Protein AF-A0A6S6U9V7-F1 (afdb_monomer_lite)

Organism: NCBI:txid269237

pLDDT: mean 78.54, std 16.3, range [33.5, 96.56]

Foldseek 3Di:
DPPPPAPPVVVVVQPVCLVVQCVCCLQVVPLVSVLVSLVVLLVSLVVLCPDPVNPVCNVVSVVVVVLSVVSVCVVVDDPLVSLLSSLVSCLVVVVLLSSLVSLLVSLLSLQLVLVCVVPVVDDDPDPVSSSCVSVCVLADPPDPPDDVPVVVVCVVLCVQLVVLSVLSSVLNVVSVVLSVCVVVCPVPDDSVNSSVVSVVSSVSSVVCVVVVSRNPRDD

Sequence (219 aa):
RTLNFIPVSNMKLLNNEVFESFSKSLLSNDLRGVERNHKLLKQELAILQKNKELKHISSLIEKVDSELRPLEMLPFFEPYQKYILLAKMTMEKNYLIVSLAYIFESLREYCAYRFLDLCTDIDFKDDYAKNTAVMNTINNFRQAKFGIEILKKHKGIYQKNKTEFKRVRKLYEKIRKRRNALAHINTSSNFEDIKKDLREIIEKVEGLFDDEVLAKIIV

Structure (mmCIF, N/CA/C/O backbone):
data_AF-A0A6S6U9V7-F1
#
_entry.id   AF-A0A6S6U9V7-F1
#
loop_
_atom_site.group_PDB
_atom_site.id
_atom_site.type_symbol
_atom_site.label_atom_id
_atom_site.label_alt_id
_atom_site.label_comp_id
_atom_site.label_asym_id
_atom_site.label_entity_id
_atom_site.label_seq_id
_atom_site.pdbx_PDB_ins_code
_atom_site.Cartn_x
_atom_site.Cartn_y
_atom_site.Cartn_z
_atom_site.occupancy
_atom_site.B_iso_or_equiv
_atom_site.auth_seq_id
_atom_site.auth_comp_id
_atom_site.auth_asym_id
_atom_site.auth_atom_id
_atom_site.pdbx_PDB_model_num
ATOM 1 N N . ARG A 1 1 ? -13.359 13.903 15.205 1.00 34.69 1 ARG A N 1
ATOM 2 C CA . ARG A 1 1 ? -14.486 14.585 15.900 1.00 34.69 1 ARG A CA 1
ATOM 3 C C . ARG A 1 1 ? -15.455 13.613 16.605 1.00 34.69 1 ARG A C 1
ATOM 5 O O . ARG A 1 1 ? -16.365 14.086 17.263 1.00 34.69 1 ARG A O 1
ATOM 12 N N . THR A 1 2 ? -15.257 12.291 16.544 1.00 39.31 2 THR A N 1
ATOM 13 C CA . THR A 1 2 ? -16.225 11.276 17.024 1.00 39.31 2 THR A CA 1
ATOM 14 C C . THR A 1 2 ? -16.042 10.794 18.471 1.00 39.31 2 THR A C 1
ATOM 16 O O . THR A 1 2 ? -16.854 10.009 18.937 1.00 39.31 2 THR A O 1
ATOM 19 N N . LEU A 1 3 ? -15.014 11.249 19.198 1.00 37.91 3 LEU A N 1
ATOM 20 C CA . LEU A 1 3 ? -14.706 10.757 20.555 1.00 37.91 3 LEU A CA 1
ATOM 21 C C . LEU A 1 3 ? -15.362 11.559 21.696 1.00 37.91 3 LEU A C 1
ATOM 23 O O . LEU A 1 3 ? -15.259 11.157 22.849 1.00 37.91 3 LEU A O 1
ATOM 27 N N . ASN A 1 4 ? -16.083 12.647 21.400 1.00 43.38 4 ASN A N 1
ATOM 28 C CA . ASN A 1 4 ? -16.678 13.519 22.428 1.00 43.38 4 ASN A CA 1
ATOM 29 C C . ASN A 1 4 ? -17.946 12.949 23.100 1.00 43.38 4 ASN A C 1
ATOM 31 O O . ASN A 1 4 ? -18.549 13.633 23.919 1.00 43.38 4 ASN A O 1
ATOM 35 N N . PHE A 1 5 ? -18.362 11.724 22.763 1.00 53.69 5 PHE A N 1
ATOM 36 C CA . PHE A 1 5 ? -19.602 11.113 23.264 1.00 53.69 5 PHE A CA 1
ATOM 37 C C . PHE A 1 5 ? -19.385 9.840 24.093 1.00 53.69 5 PHE A C 1
ATOM 39 O O . PHE A 1 5 ? -20.358 9.200 24.482 1.00 53.69 5 PHE A O 1
ATOM 46 N N . ILE A 1 6 ? -18.134 9.455 24.369 1.00 57.25 6 ILE A N 1
ATOM 47 C CA . ILE A 1 6 ? -17.834 8.263 25.172 1.00 57.25 6 ILE A CA 1
ATOM 48 C C . ILE A 1 6 ? -17.540 8.712 26.610 1.00 57.25 6 ILE A C 1
ATOM 50 O O . ILE A 1 6 ? -16.582 9.460 26.813 1.00 57.25 6 ILE A O 1
ATOM 54 N N . PRO A 1 7 ? -18.327 8.276 27.614 1.00 65.81 7 PRO A N 1
ATOM 55 C CA . PRO A 1 7 ? -18.019 8.537 29.016 1.00 65.81 7 PRO A CA 1
ATOM 56 C C . PRO A 1 7 ? -16.587 8.107 29.357 1.00 65.81 7 PRO A C 1
ATOM 58 O O . PRO A 1 7 ? -16.133 7.050 28.921 1.00 65.81 7 PRO A O 1
ATOM 61 N N . VAL A 1 8 ? -15.873 8.893 30.167 1.00 66.62 8 VAL A N 1
ATOM 62 C CA . VAL A 1 8 ? -14.466 8.622 30.535 1.00 66.62 8 VAL A CA 1
ATOM 63 C C . VAL A 1 8 ? -14.292 7.242 31.188 1.00 66.62 8 VAL A C 1
ATOM 65 O O . VAL A 1 8 ? -13.275 6.583 30.981 1.00 66.62 8 VAL A O 1
ATOM 68 N N . SER A 1 9 ? -15.298 6.763 31.927 1.00 67.69 9 SER A N 1
ATOM 69 C CA . SER A 1 9 ? -15.344 5.396 32.470 1.00 67.69 9 SER A CA 1
ATOM 70 C C . SER A 1 9 ? -15.251 4.328 31.378 1.00 67.69 9 SER A C 1
ATOM 72 O O . SER A 1 9 ? -14.546 3.339 31.540 1.00 67.69 9 SER A O 1
ATOM 74 N N . ASN A 1 10 ? -15.894 4.567 30.238 1.00 70.31 10 ASN A N 1
ATOM 75 C CA . ASN A 1 10 ? -15.979 3.627 29.127 1.00 70.31 10 ASN A CA 1
ATOM 76 C C . ASN A 1 10 ? -14.715 3.672 28.261 1.00 70.31 10 ASN A C 1
ATOM 78 O O . ASN A 1 10 ? -14.349 2.664 27.668 1.00 70.31 10 ASN A O 1
ATOM 82 N N . MET A 1 11 ? -13.987 4.797 28.248 1.00 68.94 11 MET A N 1
ATOM 83 C CA . MET A 1 11 ? -12.661 4.874 27.618 1.00 68.94 11 MET A CA 1
ATOM 84 C C . MET A 1 11 ? -11.626 3.962 28.289 1.00 68.94 11 MET A C 1
ATOM 86 O O . MET A 1 11 ? -10.679 3.550 27.627 1.00 68.94 11 MET A O 1
ATOM 90 N N . LYS A 1 12 ? -11.797 3.629 29.578 1.00 72.50 12 LYS A N 1
ATOM 91 C CA . LYS A 1 12 ? -10.938 2.658 30.281 1.00 72.50 12 LYS A CA 1
ATOM 92 C C . LYS A 1 12 ? -11.237 1.208 29.897 1.00 72.50 12 LYS A C 1
ATOM 94 O O . LYS A 1 12 ? -10.386 0.351 30.094 1.00 72.50 12 LYS A O 1
ATOM 99 N N . LEU A 1 13 ? -12.439 0.943 29.377 1.00 75.38 13 LEU A N 1
ATOM 100 C CA . LEU A 1 13 ? -12.853 -0.375 28.887 1.00 75.38 13 LEU A CA 1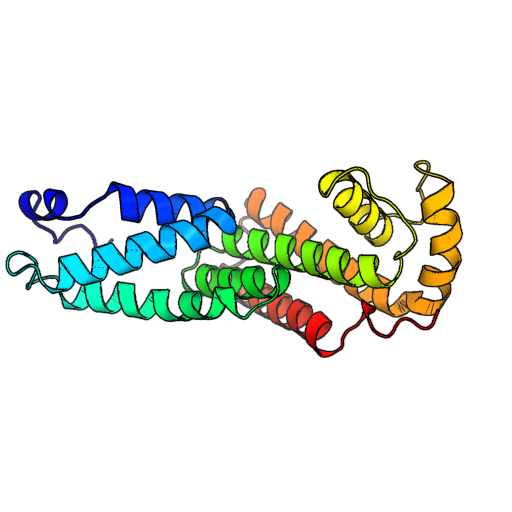
ATOM 101 C C . LEU A 1 13 ? -12.361 -0.640 27.461 1.00 75.38 13 LEU A C 1
ATOM 103 O O . LEU A 1 13 ? -12.364 -1.785 27.024 1.00 75.38 13 LEU A O 1
ATOM 107 N N . LEU A 1 14 ? -11.963 0.408 26.737 1.00 77.88 14 LEU A N 1
ATOM 108 C CA . LEU A 1 14 ? -11.282 0.278 25.457 1.00 77.88 14 LEU A CA 1
ATOM 109 C C . LEU A 1 14 ? -9.810 -0.029 25.732 1.00 77.88 14 LEU A C 1
ATOM 111 O O . LEU A 1 14 ? -9.123 0.763 26.382 1.00 77.88 14 LEU A O 1
ATOM 115 N N . ASN A 1 15 ? -9.304 -1.149 25.215 1.00 77.00 15 ASN A N 1
ATOM 116 C CA . ASN A 1 15 ? -7.872 -1.416 25.223 1.00 77.00 15 ASN A CA 1
ATOM 117 C C . ASN A 1 15 ? -7.150 -0.463 24.254 1.00 77.00 15 ASN A C 1
ATOM 119 O O . ASN A 1 15 ? -6.876 -0.801 23.099 1.00 77.00 15 ASN A O 1
ATOM 123 N N . ASN A 1 16 ? -6.870 0.756 24.719 1.00 78.75 16 ASN A N 1
ATOM 124 C CA . ASN A 1 16 ? -6.303 1.825 23.896 1.00 78.75 16 ASN A CA 1
ATOM 125 C C . ASN A 1 16 ? -4.971 1.419 23.244 1.00 78.75 16 ASN A C 1
ATOM 127 O O . ASN A 1 16 ? -4.692 1.858 22.130 1.00 78.75 16 ASN A O 1
ATOM 131 N N . GLU A 1 17 ? -4.198 0.525 23.867 1.00 87.88 17 GLU A N 1
ATOM 132 C CA . GLU A 1 17 ? -2.913 0.053 23.341 1.00 87.88 17 GLU A CA 1
ATOM 133 C C . GLU A 1 17 ? -3.059 -0.736 22.034 1.00 87.88 17 GLU A C 1
ATOM 135 O O . GLU A 1 17 ? -2.250 -0.566 21.118 1.00 87.88 17 GLU A O 1
ATOM 140 N N . VAL A 1 18 ? -4.096 -1.572 21.904 1.00 89.75 18 VAL A N 1
ATOM 141 C CA . VAL A 1 18 ? -4.336 -2.370 20.688 1.00 89.75 18 VAL A CA 1
ATOM 142 C C . VAL A 1 18 ? -4.737 -1.466 19.520 1.00 89.75 18 VAL A C 1
ATOM 144 O O . VAL A 1 18 ? -4.185 -1.584 18.421 1.00 89.75 18 VAL A O 1
ATOM 147 N N . PHE A 1 19 ? -5.644 -0.516 19.762 1.00 89.31 19 PHE A N 1
ATOM 148 C CA . PHE A 1 19 ? -6.063 0.464 18.754 1.00 89.31 19 PHE A CA 1
ATOM 149 C C . PHE A 1 19 ? -4.909 1.383 18.339 1.00 89.31 19 PHE A C 1
ATOM 151 O O . PHE A 1 19 ? -4.726 1.663 17.149 1.00 89.31 19 PHE A O 1
ATOM 158 N N . GLU A 1 20 ? -4.112 1.839 19.305 1.00 90.06 20 GLU A N 1
ATOM 159 C CA . GLU A 1 20 ? -2.962 2.701 19.062 1.00 90.06 20 GLU A CA 1
ATOM 160 C C . GLU A 1 20 ? -1.868 1.960 18.292 1.00 90.06 20 GLU A C 1
ATOM 162 O O . GLU A 1 20 ? -1.335 2.505 17.328 1.00 90.06 20 GLU A O 1
ATOM 167 N N . SER A 1 21 ? -1.572 0.708 18.648 1.00 93.25 21 SER A N 1
ATOM 168 C CA . SER A 1 21 ? -0.567 -0.110 17.960 1.00 93.25 21 SER A CA 1
ATOM 169 C C . SER A 1 21 ? -0.940 -0.357 16.503 1.00 93.25 21 SER A C 1
ATOM 171 O O . SER A 1 21 ? -0.106 -0.188 15.613 1.00 93.25 21 SER A O 1
ATOM 173 N N . PHE A 1 22 ? -2.206 -0.690 16.237 1.00 93.62 22 PHE A N 1
ATOM 174 C CA . PHE A 1 22 ? -2.699 -0.830 14.869 1.00 93.62 22 PHE A CA 1
ATOM 175 C C . PHE A 1 22 ? -2.599 0.489 14.094 1.00 93.62 22 PHE A C 1
ATOM 177 O O . PHE A 1 22 ? -2.065 0.513 12.984 1.00 93.62 22 PHE A O 1
ATOM 184 N N . SER A 1 23 ? -3.043 1.596 14.696 1.00 91.12 23 SER A N 1
ATOM 185 C CA . SER A 1 23 ? -2.982 2.922 14.071 1.00 91.12 23 SER A CA 1
ATOM 186 C C . SER A 1 23 ? -1.543 3.341 13.771 1.00 91.12 23 SER A C 1
ATOM 188 O O . SER A 1 23 ? -1.265 3.840 12.683 1.00 91.12 23 SER A O 1
ATOM 190 N N . LYS A 1 24 ? -0.608 3.094 14.696 1.00 92.88 24 LYS A N 1
ATOM 191 C CA . LYS A 1 24 ? 0.823 3.356 14.505 1.00 92.88 24 LYS A CA 1
ATOM 192 C C . LYS A 1 24 ? 1.364 2.577 13.317 1.00 92.88 24 LYS A C 1
ATOM 194 O O . LYS A 1 24 ? 1.936 3.204 12.435 1.00 92.88 24 LYS A O 1
ATOM 199 N N . SER A 1 25 ? 1.132 1.264 13.254 1.00 94.12 25 SER A N 1
ATOM 200 C CA . SER A 1 25 ? 1.591 0.446 12.125 1.00 94.12 25 SER A CA 1
ATOM 201 C C . SER A 1 25 ? 0.994 0.900 10.792 1.00 94.12 25 SER A C 1
ATOM 203 O O . SER A 1 25 ? 1.709 0.985 9.795 1.00 94.12 25 SER A O 1
ATOM 205 N N . LEU A 1 26 ? -0.299 1.247 10.774 1.00 93.12 26 LEU A N 1
ATOM 206 C CA . LEU A 1 26 ? -0.978 1.714 9.565 1.00 93.12 26 LEU A CA 1
ATOM 207 C C . LEU A 1 26 ? -0.421 3.055 9.070 1.00 93.12 26 LEU A C 1
ATOM 209 O O . LEU A 1 26 ? -0.297 3.252 7.865 1.00 93.12 26 LEU A O 1
ATOM 213 N N . LEU A 1 27 ? -0.095 3.977 9.975 1.00 91.31 27 LEU A N 1
ATOM 214 C CA . LEU A 1 27 ? 0.394 5.311 9.619 1.00 91.31 27 LEU A CA 1
ATOM 215 C C . LEU A 1 27 ? 1.912 5.350 9.377 1.00 91.31 27 LEU A C 1
ATOM 217 O O . LEU A 1 27 ? 2.385 6.247 8.682 1.00 91.31 27 LEU A O 1
ATOM 221 N N . SER A 1 28 ? 2.672 4.390 9.916 1.00 88.69 28 SER A N 1
ATOM 222 C CA . SER A 1 28 ? 4.122 4.255 9.704 1.00 88.69 28 SER A CA 1
ATOM 223 C C . SER A 1 28 ? 4.498 3.402 8.488 1.00 88.69 28 SER A C 1
ATOM 225 O O . SER A 1 28 ? 5.683 3.260 8.192 1.00 88.69 28 SER A O 1
ATOM 227 N N . ASN A 1 29 ? 3.510 2.862 7.770 1.00 84.62 29 ASN A N 1
ATOM 228 C CA . ASN A 1 29 ? 3.682 1.939 6.644 1.00 84.62 29 ASN A CA 1
ATOM 229 C C . ASN A 1 29 ? 4.364 0.605 7.006 1.00 84.62 29 ASN A C 1
ATOM 231 O O . ASN A 1 29 ? 4.984 -0.039 6.156 1.00 84.62 29 ASN A O 1
ATOM 235 N N . ASP A 1 30 ? 4.233 0.166 8.258 1.00 90.88 30 ASP A N 1
ATOM 236 C CA . ASP A 1 30 ? 4.760 -1.114 8.731 1.00 90.88 30 ASP A CA 1
ATOM 237 C C . ASP A 1 30 ? 3.791 -2.256 8.391 1.00 90.88 30 ASP A C 1
ATOM 239 O O . ASP A 1 30 ? 2.910 -2.597 9.180 1.00 90.88 30 ASP A O 1
ATOM 243 N N . LEU A 1 31 ? 3.952 -2.861 7.209 1.00 91.81 31 LEU A N 1
ATOM 244 C CA . LEU A 1 31 ? 3.079 -3.937 6.722 1.00 91.81 31 LEU A CA 1
ATOM 245 C C . LEU A 1 31 ? 3.006 -5.132 7.688 1.00 91.81 31 LEU A C 1
ATOM 247 O O . LEU A 1 31 ? 1.915 -5.633 7.959 1.00 91.81 31 LEU A O 1
ATOM 251 N N . ARG A 1 32 ? 4.146 -5.560 8.250 1.00 92.50 32 ARG A N 1
ATOM 252 C CA . ARG A 1 32 ? 4.185 -6.676 9.213 1.00 92.50 32 ARG A CA 1
ATOM 253 C C . ARG A 1 32 ? 3.450 -6.305 10.499 1.00 92.50 32 ARG A C 1
ATOM 255 O O . ARG A 1 32 ? 2.695 -7.115 11.040 1.00 92.50 32 ARG A O 1
ATOM 262 N N . GLY A 1 33 ? 3.646 -5.075 10.970 1.00 93.69 33 GLY A N 1
ATOM 263 C CA . GLY A 1 33 ? 2.905 -4.514 12.092 1.00 93.69 33 GLY A CA 1
ATOM 264 C C . GLY A 1 33 ? 1.404 -4.454 11.825 1.00 93.69 33 GLY A C 1
ATOM 265 O O . GLY A 1 33 ? 0.630 -4.859 12.686 1.00 93.69 33 GLY A O 1
ATOM 266 N N . VAL A 1 34 ? 0.977 -4.037 10.628 1.00 94.81 34 VAL A N 1
ATOM 267 C CA . VAL A 1 34 ? -0.440 -4.000 10.231 1.00 94.81 34 VAL A CA 1
ATOM 268 C C . VAL A 1 34 ? -1.047 -5.400 10.274 1.00 94.81 34 VAL A C 1
ATOM 270 O O . VAL A 1 34 ? -2.080 -5.584 10.912 1.00 94.81 34 VAL A O 1
ATOM 273 N N . GLU A 1 35 ? -0.403 -6.403 9.673 1.00 93.75 35 GLU A N 1
ATOM 274 C CA . GLU A 1 35 ? -0.901 -7.786 9.664 1.00 93.75 35 GLU A CA 1
ATOM 275 C C . GLU A 1 35 ? -1.023 -8.374 11.076 1.00 93.75 35 GLU A C 1
ATOM 277 O O . GLU A 1 35 ? -2.018 -9.027 11.406 1.00 93.75 35 GLU A O 1
ATOM 282 N N . ARG A 1 36 ? -0.023 -8.129 11.931 1.00 94.50 36 ARG A N 1
ATOM 283 C CA . ARG A 1 36 ? -0.028 -8.582 13.326 1.00 94.50 36 ARG A CA 1
ATOM 284 C C . ARG A 1 36 ? -1.097 -7.861 14.145 1.00 94.50 36 ARG A C 1
ATOM 286 O O . ARG A 1 36 ? -1.908 -8.510 14.803 1.00 94.50 36 ARG A O 1
ATOM 293 N N . ASN A 1 37 ? -1.094 -6.533 14.118 1.00 94.25 37 ASN A N 1
ATOM 294 C CA . ASN A 1 37 ? -1.948 -5.710 14.968 1.00 94.25 37 ASN A CA 1
ATOM 295 C C . ASN A 1 37 ? -3.410 -5.746 14.515 1.00 94.25 37 ASN A C 1
ATOM 297 O O . ASN A 1 37 ? -4.295 -5.630 15.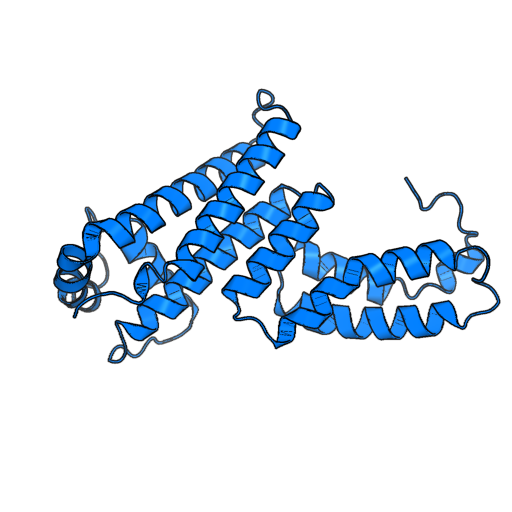355 1.00 94.25 37 ASN A O 1
ATOM 301 N N . HIS A 1 38 ? -3.687 -5.997 13.231 1.00 94.12 38 HIS A N 1
ATOM 302 C CA . HIS A 1 38 ? -5.045 -6.241 12.742 1.00 94.12 38 HIS A CA 1
ATOM 303 C C . HIS A 1 38 ? -5.682 -7.462 13.421 1.00 94.12 38 HIS A C 1
ATOM 305 O O . HIS A 1 38 ? -6.825 -7.387 13.867 1.00 94.12 38 HIS A O 1
ATOM 311 N N . LYS A 1 39 ? -4.940 -8.570 13.566 1.00 92.81 39 LYS A N 1
ATOM 312 C CA . LYS A 1 39 ? -5.442 -9.777 14.246 1.00 92.81 39 LYS A CA 1
ATOM 313 C C . LYS A 1 39 ? -5.784 -9.502 15.710 1.00 92.81 39 LYS A C 1
ATOM 315 O O . LYS A 1 39 ? -6.833 -9.934 16.180 1.00 92.81 39 LYS A O 1
ATOM 320 N N . LEU A 1 40 ? -4.920 -8.761 16.406 1.00 93.19 40 LEU A N 1
ATOM 321 C CA . LEU A 1 40 ? -5.150 -8.356 17.796 1.00 93.19 40 LEU A CA 1
ATOM 322 C C . LEU A 1 40 ? -6.369 -7.434 17.911 1.00 93.19 40 LEU A C 1
ATOM 324 O O . LEU A 1 40 ? -7.228 -7.647 18.761 1.00 93.19 40 LEU A O 1
ATOM 328 N N . LEU A 1 41 ? -6.493 -6.461 17.007 1.00 93.62 41 LEU A N 1
ATOM 329 C CA . LEU A 1 41 ? -7.629 -5.546 16.973 1.00 93.62 41 LEU A CA 1
ATOM 330 C C . LEU A 1 41 ? -8.951 -6.275 16.705 1.00 93.62 41 LEU A C 1
ATOM 332 O O . LEU A 1 41 ? -9.946 -5.979 17.355 1.00 93.62 41 LEU A O 1
ATOM 336 N N . LYS A 1 42 ? -8.973 -7.270 15.813 1.00 92.94 42 LYS A N 1
ATOM 337 C CA . LYS A 1 42 ? -10.164 -8.101 15.571 1.00 92.94 42 LYS A CA 1
ATOM 338 C C . LYS A 1 42 ? -10.600 -8.877 16.815 1.00 92.94 42 LYS A C 1
ATOM 340 O O . LYS A 1 42 ? -11.793 -8.939 17.105 1.00 92.94 42 LYS A O 1
ATOM 345 N N . GLN A 1 43 ? -9.651 -9.437 17.564 1.00 92.50 43 GLN A N 1
ATOM 346 C CA . GLN A 1 43 ? -9.946 -10.117 18.830 1.00 92.50 43 GLN A CA 1
ATOM 347 C C . GLN A 1 43 ? -10.530 -9.146 19.862 1.00 92.50 43 GLN A C 1
ATOM 349 O O . GLN A 1 43 ? -11.542 -9.456 20.489 1.00 92.50 43 GLN A O 1
ATOM 354 N N . GLU A 1 44 ? -9.940 -7.956 19.981 1.00 92.56 44 GLU A N 1
ATOM 355 C CA . GLU A 1 44 ? -10.420 -6.905 20.879 1.00 92.56 44 GLU A CA 1
ATOM 356 C C . GLU A 1 44 ? -11.838 -6.450 20.507 1.00 92.56 44 GLU A C 1
ATOM 358 O O . GLU A 1 44 ? -12.721 -6.414 21.359 1.00 92.56 44 GLU A O 1
ATOM 363 N N . LEU A 1 45 ? -12.114 -6.190 19.224 1.00 92.00 45 LEU A N 1
ATOM 364 C CA . LEU A 1 45 ? -13.453 -5.812 18.758 1.00 92.00 45 LEU A CA 1
ATOM 365 C C . LEU A 1 45 ? -14.501 -6.881 19.105 1.00 92.00 45 LEU A C 1
ATOM 367 O O . LEU A 1 45 ? -15.590 -6.537 19.564 1.00 92.00 45 LEU A O 1
ATOM 371 N N . ALA A 1 46 ? -14.166 -8.168 18.971 1.00 91.31 46 ALA A N 1
ATOM 372 C CA . ALA A 1 46 ? -15.056 -9.266 19.347 1.00 91.31 46 ALA A CA 1
ATOM 373 C C . ALA A 1 46 ? -15.332 -9.332 20.864 1.00 91.31 46 ALA A C 1
ATOM 375 O O . ALA A 1 46 ? -16.423 -9.737 21.276 1.00 91.31 46 ALA A O 1
ATOM 376 N N . ILE A 1 47 ? -14.367 -8.935 21.702 1.00 91.31 47 ILE A N 1
ATOM 377 C CA . ILE A 1 47 ? -14.554 -8.793 23.154 1.00 91.31 47 ILE A CA 1
ATOM 378 C C . ILE A 1 47 ? -15.471 -7.600 23.448 1.00 91.31 47 ILE A C 1
ATOM 380 O O . ILE A 1 47 ? -16.464 -7.748 24.165 1.00 91.31 47 ILE A O 1
ATOM 384 N N . LEU A 1 48 ? -15.190 -6.437 22.852 1.00 90.12 48 LEU A N 1
ATOM 385 C CA . LEU A 1 48 ? -15.954 -5.206 23.065 1.00 90.12 48 LEU A CA 1
ATOM 386 C C . LEU A 1 48 ? -17.420 -5.346 22.626 1.00 90.12 48 LEU A C 1
ATOM 388 O O . LEU A 1 48 ? -18.308 -4.859 23.322 1.00 90.12 48 LEU A O 1
ATOM 392 N N . GLN A 1 49 ? -17.697 -6.072 21.536 1.00 89.50 49 GLN A N 1
ATOM 393 C CA . GLN A 1 49 ? -19.063 -6.372 21.079 1.00 89.50 49 GLN A CA 1
ATOM 394 C C . GLN A 1 49 ? -19.889 -7.156 22.111 1.00 89.50 49 GLN A C 1
ATOM 396 O O . GLN A 1 49 ? -21.108 -7.003 22.177 1.00 89.50 49 GLN A O 1
ATOM 401 N N . LYS A 1 50 ? -19.243 -7.992 22.933 1.00 90.62 50 LYS A N 1
ATOM 402 C CA . LYS A 1 50 ? -19.904 -8.790 23.978 1.00 90.62 50 LYS A CA 1
ATOM 403 C C . LYS A 1 50 ? -20.044 -8.031 25.301 1.00 90.62 50 LYS A C 1
ATOM 405 O O . LYS A 1 50 ? -20.733 -8.509 26.205 1.00 90.62 50 LYS A O 1
ATOM 410 N N . ASN A 1 51 ? -19.417 -6.859 25.432 1.00 89.19 51 ASN A N 1
ATOM 411 C CA . ASN A 1 51 ? -19.441 -6.071 26.657 1.00 89.19 51 ASN A CA 1
ATOM 412 C C . ASN A 1 51 ? -20.762 -5.289 26.790 1.00 89.19 51 ASN A C 1
ATOM 414 O O . ASN A 1 51 ? -21.042 -4.351 26.041 1.00 89.19 51 ASN A O 1
ATOM 418 N N . LYS A 1 52 ? -21.570 -5.651 27.796 1.00 88.31 52 LYS A N 1
ATOM 419 C CA . LYS A 1 52 ? -22.877 -5.025 28.060 1.00 88.31 52 LYS A CA 1
ATOM 420 C C . LYS A 1 52 ? -22.775 -3.534 28.399 1.00 88.31 52 LYS A C 1
ATOM 422 O O . LYS A 1 52 ? -23.681 -2.784 28.040 1.00 88.31 52 LYS A O 1
ATOM 427 N N . GLU A 1 53 ? -21.689 -3.093 29.032 1.00 87.19 53 GLU A N 1
ATOM 428 C CA . GLU A 1 53 ? -21.473 -1.687 29.413 1.00 87.19 53 GLU A CA 1
ATOM 429 C C . GLU A 1 53 ? -21.238 -0.791 28.186 1.00 87.19 53 GLU A C 1
ATOM 431 O O . GLU A 1 53 ? -21.569 0.396 28.187 1.00 87.19 53 GLU A O 1
ATOM 436 N N . LEU A 1 54 ? -20.760 -1.376 27.084 1.00 86.56 54 LEU A N 1
ATOM 437 C CA . LEU A 1 54 ? -20.468 -0.680 25.830 1.00 86.56 54 LEU A CA 1
ATOM 438 C C . LEU A 1 54 ? -21.594 -0.780 24.793 1.00 86.56 54 LEU A C 1
ATOM 440 O O . LEU A 1 54 ? -21.435 -0.327 23.661 1.00 86.56 54 LEU A O 1
ATOM 444 N N . LYS A 1 55 ? -22.775 -1.296 25.162 1.00 86.62 55 LYS A N 1
ATOM 445 C CA . LYS A 1 55 ? -23.894 -1.491 24.221 1.00 86.62 55 LYS A CA 1
ATOM 446 C C . LYS A 1 55 ? -24.301 -0.210 23.477 1.00 86.62 55 LYS A C 1
ATOM 448 O O . LYS A 1 55 ? -24.651 -0.269 22.302 1.00 86.62 55 LYS A O 1
ATOM 453 N N . HIS A 1 56 ? -24.209 0.946 24.132 1.00 85.94 56 HIS A N 1
ATOM 454 C CA . HIS A 1 56 ? -24.514 2.262 23.557 1.00 85.94 56 HIS A CA 1
ATOM 455 C C . HIS A 1 56 ? -23.563 2.693 22.418 1.00 85.94 56 HIS A C 1
ATOM 457 O O . HIS A 1 56 ? -23.944 3.543 21.618 1.00 85.94 56 HIS A O 1
ATOM 463 N N . ILE A 1 57 ? -22.364 2.100 22.306 1.00 86.69 57 ILE A N 1
ATOM 464 C CA . ILE A 1 57 ? -21.401 2.333 21.209 1.00 86.69 57 ILE A CA 1
ATOM 465 C C . ILE A 1 57 ? -21.240 1.123 20.274 1.00 86.69 57 ILE A C 1
ATOM 467 O O . ILE A 1 57 ? -20.344 1.115 19.432 1.00 86.69 57 ILE A O 1
ATOM 471 N N . SER A 1 58 ? -22.099 0.107 20.387 1.00 88.12 58 SER A N 1
ATOM 472 C CA . SER A 1 58 ? -22.048 -1.115 19.562 1.00 88.12 58 SER A CA 1
ATOM 473 C C . SER A 1 58 ? -22.002 -0.829 18.057 1.00 88.12 58 SER A C 1
ATOM 475 O O . SER A 1 58 ? -21.160 -1.382 17.356 1.00 88.12 58 SER A O 1
ATOM 477 N N . SER A 1 59 ? -22.808 0.120 17.576 1.00 88.62 59 SER A N 1
ATOM 478 C CA . SER A 1 59 ? -22.822 0.528 16.164 1.00 88.62 59 SER A CA 1
ATOM 479 C C . SER A 1 59 ? -21.490 1.117 15.687 1.00 88.62 59 SER A C 1
ATOM 481 O O . SER A 1 59 ? -21.105 0.937 14.531 1.00 88.62 59 SER A O 1
ATOM 483 N N . LEU A 1 60 ? -20.748 1.803 16.564 1.00 88.88 60 LEU A N 1
ATOM 484 C CA . LEU A 1 60 ? -19.414 2.310 16.245 1.00 88.88 60 LEU A CA 1
ATOM 485 C C . LEU A 1 60 ? -18.406 1.162 16.140 1.00 88.88 60 LEU A C 1
ATOM 487 O O . LEU A 1 60 ? -17.582 1.163 15.229 1.00 88.88 60 LEU A O 1
ATOM 491 N N . ILE A 1 61 ? -18.491 0.181 17.040 1.00 90.12 61 ILE A N 1
ATOM 492 C CA . ILE A 1 61 ? -17.630 -1.009 17.040 1.00 90.12 61 ILE A CA 1
ATOM 493 C C . ILE A 1 61 ? -17.868 -1.835 15.767 1.00 90.12 61 ILE A C 1
ATOM 495 O O . ILE A 1 61 ? -16.913 -2.199 15.086 1.00 90.12 61 ILE A O 1
ATOM 499 N N . GLU A 1 62 ? -19.129 -2.067 15.396 1.00 91.31 62 GLU A N 1
ATOM 500 C CA . GLU A 1 62 ? -19.510 -2.738 14.144 1.00 91.31 62 GLU A CA 1
ATOM 501 C C . GLU A 1 62 ? -19.017 -1.982 12.911 1.00 91.31 62 GLU A C 1
ATOM 503 O O . GLU A 1 62 ? -18.502 -2.585 11.968 1.00 91.31 62 GLU A O 1
ATOM 508 N N . LYS A 1 63 ? -19.119 -0.648 12.925 1.00 91.50 63 LYS A N 1
ATOM 509 C CA . LYS A 1 63 ? -18.593 0.179 11.844 1.00 91.50 63 LYS A CA 1
ATOM 510 C C . LYS A 1 63 ? -17.083 0.001 11.700 1.00 91.50 63 LYS A C 1
ATOM 512 O O . LYS A 1 63 ? -16.623 -0.247 10.589 1.00 91.50 63 LYS A O 1
ATOM 517 N N . VAL A 1 64 ? -16.320 0.086 12.790 1.00 90.25 64 VAL A N 1
ATOM 518 C CA . VAL A 1 64 ? -14.864 -0.137 12.761 1.00 90.25 64 VAL A CA 1
ATOM 519 C C . VAL A 1 64 ? -14.541 -1.536 12.237 1.00 90.25 64 VAL A C 1
ATOM 521 O O . VAL A 1 64 ? -13.720 -1.667 11.335 1.00 90.25 64 VAL A O 1
ATOM 524 N N . ASP A 1 65 ? -15.224 -2.569 12.729 1.00 91.50 65 ASP A N 1
ATOM 525 C CA . ASP A 1 65 ? -15.023 -3.944 12.266 1.00 91.50 65 ASP A CA 1
ATOM 526 C C . ASP A 1 65 ? -15.278 -4.097 10.756 1.00 91.50 65 ASP A C 1
ATOM 528 O O . ASP A 1 65 ? -14.472 -4.705 10.044 1.00 91.50 65 ASP A O 1
ATOM 532 N N . SER A 1 66 ? -16.352 -3.479 10.250 1.00 92.75 66 SER A N 1
ATOM 533 C CA . SER A 1 66 ? -16.695 -3.479 8.825 1.00 92.75 66 SER A CA 1
ATOM 534 C C . SER A 1 66 ? -15.640 -2.786 7.958 1.00 92.75 66 SER A C 1
ATOM 536 O O . SER A 1 66 ? -15.297 -3.295 6.893 1.00 92.75 66 SER A O 1
ATOM 538 N N . GLU A 1 67 ? -15.074 -1.673 8.434 1.00 91.50 67 GLU A N 1
ATOM 539 C CA . GLU A 1 67 ? -14.028 -0.925 7.729 1.00 91.50 67 GLU A CA 1
ATOM 540 C C . GLU A 1 67 ? -12.701 -1.698 7.663 1.00 91.50 67 GLU A C 1
ATOM 542 O O . GLU A 1 67 ? -11.901 -1.463 6.760 1.00 91.50 67 GLU A O 1
ATOM 547 N N . LEU A 1 68 ? -12.475 -2.639 8.584 1.00 91.38 68 LEU A N 1
ATOM 548 C CA . LEU A 1 68 ? -11.272 -3.473 8.635 1.00 91.38 68 LEU A CA 1
ATOM 549 C C . LEU A 1 68 ? -11.401 -4.789 7.860 1.00 91.38 68 LEU A C 1
ATOM 551 O O . LEU A 1 68 ? -10.380 -5.414 7.587 1.00 91.38 68 LEU A O 1
ATOM 555 N N . ARG A 1 69 ? -12.614 -5.208 7.464 1.00 91.62 69 ARG A N 1
ATOM 556 C CA . ARG A 1 69 ? -12.840 -6.464 6.716 1.00 91.62 69 ARG A CA 1
ATOM 557 C C . ARG A 1 69 ? -11.920 -6.660 5.507 1.00 91.62 69 ARG A C 1
ATOM 559 O O . ARG A 1 69 ? -11.429 -7.773 5.351 1.00 91.62 69 ARG A O 1
ATOM 566 N N . PRO A 1 70 ? -11.610 -5.642 4.678 1.00 93.12 70 PRO A N 1
ATOM 567 C CA . PRO A 1 70 ? -10.702 -5.844 3.550 1.00 93.12 70 PRO A CA 1
ATOM 568 C C . PRO A 1 70 ? -9.322 -6.390 3.954 1.00 93.12 70 PRO A C 1
ATOM 570 O O . PRO A 1 70 ? -8.701 -7.107 3.174 1.00 93.12 70 PRO A O 1
ATOM 573 N N . LEU A 1 71 ? -8.849 -6.119 5.178 1.00 93.75 71 LEU A N 1
ATOM 574 C CA . LEU A 1 71 ? -7.553 -6.601 5.674 1.00 93.75 71 LEU A CA 1
ATOM 575 C C . LEU A 1 71 ? -7.520 -8.115 5.927 1.00 93.75 71 LEU A C 1
ATOM 577 O O . LEU A 1 71 ? -6.440 -8.689 6.061 1.00 93.75 71 LEU A O 1
ATOM 581 N N . GLU A 1 72 ? -8.674 -8.782 5.968 1.00 91.56 72 GLU A N 1
ATOM 582 C CA . GLU A 1 72 ? -8.764 -10.247 6.031 1.00 91.56 72 GLU A CA 1
ATOM 583 C C . GLU A 1 72 ? -8.241 -10.901 4.745 1.00 91.56 72 GLU A C 1
ATOM 585 O O . GLU A 1 72 ? -7.808 -12.050 4.776 1.00 91.56 72 GLU A O 1
ATOM 590 N N . MET A 1 73 ? -8.194 -10.149 3.639 1.00 91.25 73 MET A N 1
ATOM 591 C CA . MET A 1 73 ? -7.656 -10.620 2.364 1.00 91.25 73 MET A CA 1
ATOM 592 C C . MET A 1 73 ? -6.124 -10.572 2.289 1.00 91.25 73 MET A C 1
ATOM 594 O O . MET A 1 73 ? -5.544 -11.173 1.387 1.00 91.25 73 MET A O 1
ATOM 598 N N . LEU A 1 74 ? -5.446 -9.886 3.223 1.00 92.31 74 LEU A N 1
ATOM 599 C CA . LEU A 1 74 ? -3.988 -9.701 3.180 1.00 92.31 74 LEU A CA 1
ATOM 600 C C . LEU A 1 74 ? -3.190 -11.007 3.022 1.00 92.31 74 LEU A C 1
ATOM 602 O O . LEU A 1 74 ? -2.247 -10.996 2.237 1.00 92.31 74 LEU A O 1
ATOM 606 N N . PRO A 1 75 ? -3.521 -12.133 3.687 1.00 91.69 75 PRO A N 1
ATOM 607 C CA . PRO A 1 75 ? -2.765 -13.376 3.528 1.00 91.69 75 PRO A CA 1
ATOM 608 C C . PRO A 1 75 ? -2.770 -13.957 2.106 1.00 91.69 75 PRO A C 1
ATOM 610 O O . PRO A 1 75 ? -1.891 -14.752 1.794 1.00 91.69 75 PRO A O 1
ATOM 613 N N . PHE A 1 76 ? -3.733 -13.575 1.262 1.00 92.38 76 PHE A N 1
ATOM 614 C CA . PHE A 1 76 ? -3.905 -14.111 -0.094 1.00 92.38 76 PHE A CA 1
ATOM 615 C C . PHE A 1 76 ? -3.242 -13.257 -1.180 1.00 92.38 76 PHE A C 1
ATOM 617 O O . PHE A 1 76 ? -3.301 -13.608 -2.355 1.00 92.38 76 PHE A O 1
ATOM 624 N N . PHE A 1 77 ? -2.646 -12.127 -0.802 1.00 92.75 77 PHE A N 1
ATOM 625 C CA . PHE A 1 77 ? -2.035 -11.186 -1.730 1.00 92.75 77 PHE A CA 1
ATOM 626 C C . PHE A 1 77 ? -0.514 -11.222 -1.656 1.00 92.75 77 PHE A C 1
ATOM 628 O O . PHE A 1 77 ? 0.072 -11.391 -0.585 1.00 92.75 77 PHE A O 1
ATOM 635 N N . GLU A 1 78 ? 0.129 -10.972 -2.791 1.00 90.94 78 GLU A N 1
ATOM 636 C CA . GLU A 1 78 ? 1.563 -10.708 -2.839 1.00 90.94 78 GLU A CA 1
ATOM 637 C C . GLU A 1 78 ? 1.897 -9.394 -2.107 1.00 90.94 78 GLU A C 1
ATOM 639 O O . GLU A 1 78 ? 1.058 -8.485 -2.055 1.00 90.94 78 GLU A O 1
ATOM 644 N N . PRO A 1 79 ? 3.118 -9.218 -1.563 1.00 89.62 79 PRO A N 1
ATOM 645 C CA . PRO A 1 79 ? 3.484 -8.025 -0.793 1.00 89.62 79 PRO A CA 1
ATOM 646 C C . PRO A 1 79 ? 3.157 -6.693 -1.489 1.00 89.62 79 PRO A C 1
ATOM 648 O O . PRO A 1 79 ? 2.636 -5.770 -0.861 1.00 89.62 79 PRO A O 1
ATOM 651 N N . TYR A 1 80 ? 3.383 -6.597 -2.803 1.00 90.25 80 TYR A N 1
ATOM 652 C CA . TYR A 1 80 ? 3.075 -5.391 -3.575 1.00 90.25 80 TYR A CA 1
ATOM 653 C C . TYR A 1 80 ? 1.565 -5.119 -3.700 1.00 90.25 80 TYR A C 1
ATOM 655 O O . TYR A 1 80 ? 1.149 -3.958 -3.666 1.00 90.25 80 TYR A O 1
ATOM 663 N N . GLN A 1 81 ? 0.728 -6.158 -3.779 1.00 94.56 81 GLN A N 1
ATOM 664 C CA . GLN A 1 81 ? -0.735 -6.034 -3.798 1.00 94.56 81 GLN A CA 1
ATOM 665 C C . GLN A 1 81 ? -1.273 -5.608 -2.427 1.00 94.56 81 GLN A C 1
ATOM 667 O O . GLN A 1 81 ? -2.143 -4.737 -2.351 1.00 94.56 81 GLN A O 1
ATOM 672 N N . LYS A 1 82 ? -0.707 -6.147 -1.336 1.00 95.75 82 LYS A N 1
ATOM 673 C CA . LYS A 1 82 ? -1.050 -5.740 0.038 1.00 95.75 82 LYS A CA 1
ATOM 674 C C . LYS A 1 82 ? -0.874 -4.236 0.231 1.00 95.75 82 LYS A C 1
ATOM 676 O O . LYS A 1 82 ? -1.760 -3.567 0.759 1.00 95.75 82 LYS A O 1
ATOM 681 N N . TYR A 1 83 ? 0.240 -3.686 -0.249 1.00 95.81 83 TYR A N 1
ATOM 682 C CA . TYR A 1 83 ? 0.489 -2.250 -0.180 1.00 95.81 83 TYR A CA 1
ATOM 683 C C . TYR A 1 83 ? -0.539 -1.422 -0.970 1.00 95.81 83 TYR A C 1
ATOM 685 O O . TYR A 1 83 ? -0.979 -0.387 -0.475 1.00 95.81 83 TYR A O 1
ATOM 693 N N . ILE A 1 84 ? -1.002 -1.872 -2.142 1.00 96.06 84 ILE A N 1
ATOM 694 C CA . ILE A 1 84 ? -2.062 -1.155 -2.880 1.00 96.06 84 ILE A CA 1
ATOM 695 C C . ILE A 1 84 ? -3.402 -1.193 -2.154 1.00 96.06 84 ILE A C 1
ATOM 697 O O . ILE A 1 84 ? -4.088 -0.170 -2.103 1.00 96.06 84 ILE A O 1
ATOM 701 N N . LEU A 1 85 ? -3.760 -2.322 -1.543 1.00 95.94 85 LEU A N 1
ATOM 702 C CA . LEU A 1 85 ? -4.960 -2.397 -0.714 1.00 95.94 85 LEU A CA 1
ATOM 703 C C . LEU A 1 85 ? -4.914 -1.346 0.408 1.00 95.94 85 LEU A C 1
ATOM 705 O O . LEU A 1 85 ? -5.853 -0.564 0.567 1.00 95.94 85 LEU A O 1
ATOM 709 N N . LEU A 1 86 ? -3.792 -1.263 1.131 1.00 96.56 86 LEU A N 1
ATOM 710 C CA . LEU A 1 86 ? -3.597 -0.267 2.189 1.00 96.56 86 LEU A CA 1
ATOM 711 C C . LEU A 1 86 ? -3.611 1.169 1.648 1.00 96.56 86 LEU A C 1
ATOM 713 O O . LEU A 1 86 ? -4.185 2.060 2.282 1.00 96.56 86 LEU A O 1
ATOM 717 N N . ALA A 1 87 ? -3.052 1.406 0.459 1.00 95.94 87 ALA A N 1
ATOM 718 C CA . ALA A 1 87 ? -3.104 2.706 -0.203 1.00 95.94 87 ALA A CA 1
ATOM 719 C C . ALA A 1 87 ? -4.542 3.151 -0.506 1.00 95.94 87 ALA A C 1
ATOM 721 O O . ALA A 1 87 ? -4.888 4.307 -0.250 1.00 95.94 87 ALA A O 1
ATOM 722 N N . LYS A 1 88 ? -5.388 2.247 -1.015 1.00 95.56 88 LYS A N 1
ATOM 723 C CA . LYS A 1 88 ? -6.806 2.520 -1.295 1.00 95.56 88 LYS A CA 1
ATOM 724 C C . LYS A 1 88 ? -7.563 2.854 -0.013 1.00 95.56 88 LYS A C 1
ATOM 726 O O . LYS A 1 88 ? -8.176 3.917 0.072 1.00 95.56 88 LYS A O 1
ATOM 731 N N . MET A 1 89 ? -7.428 2.010 1.010 1.00 94.00 89 MET A N 1
ATOM 732 C CA . MET A 1 89 ? -8.092 2.208 2.302 1.00 94.00 89 MET A CA 1
ATOM 733 C C . MET A 1 89 ? -7.702 3.544 2.949 1.00 94.00 89 MET A C 1
ATOM 735 O O . MET A 1 89 ? -8.557 4.310 3.392 1.00 94.00 89 MET A O 1
ATOM 739 N N . THR A 1 90 ? -6.410 3.872 2.976 1.00 93.31 90 THR A N 1
ATOM 740 C CA . THR A 1 90 ? -5.929 5.132 3.566 1.00 93.31 90 THR A CA 1
ATOM 741 C C . THR A 1 90 ? -6.334 6.359 2.746 1.00 93.31 90 THR A C 1
ATOM 743 O O . THR A 1 90 ? -6.683 7.385 3.333 1.00 93.31 90 THR A O 1
ATOM 746 N N . MET A 1 91 ? -6.381 6.263 1.412 1.00 92.88 91 MET A N 1
ATOM 747 C CA . MET A 1 91 ? -6.884 7.331 0.539 1.00 92.88 91 MET A CA 1
ATOM 748 C C . MET A 1 91 ? -8.367 7.625 0.786 1.00 92.88 91 MET A C 1
ATOM 750 O O . MET A 1 91 ? -8.764 8.790 0.865 1.00 92.88 91 MET A O 1
ATOM 754 N N . GLU A 1 92 ? -9.198 6.591 0.918 1.00 91.25 92 GLU A N 1
ATOM 755 C CA . GLU A 1 92 ? -10.629 6.737 1.209 1.00 91.25 92 GLU A CA 1
ATOM 756 C C . GLU A 1 92 ? -10.867 7.462 2.534 1.00 91.25 92 GLU A C 1
ATOM 758 O O . GLU A 1 92 ? -11.761 8.305 2.627 1.00 91.25 92 GLU A O 1
ATOM 763 N N . LYS A 1 93 ? -10.006 7.200 3.523 1.00 90.25 93 LYS A N 1
ATOM 764 C CA . LYS A 1 93 ? -9.994 7.861 4.835 1.00 90.25 93 LYS A CA 1
ATOM 765 C C . LYS A 1 93 ? -9.214 9.179 4.861 1.00 90.25 93 LYS A C 1
ATOM 767 O O . LYS A 1 93 ? -9.006 9.734 5.935 1.00 90.25 93 LYS A O 1
ATOM 772 N N . ASN A 1 94 ? -8.836 9.712 3.697 1.00 89.50 94 ASN A N 1
ATOM 773 C CA . ASN A 1 94 ? -8.165 11.004 3.526 1.00 89.50 94 ASN A CA 1
ATOM 774 C C . ASN A 1 94 ? -6.735 11.086 4.109 1.00 89.50 94 ASN A C 1
ATOM 776 O O . ASN A 1 94 ? -6.179 12.178 4.226 1.00 89.50 94 ASN A O 1
ATOM 780 N N . TYR A 1 95 ? -6.084 9.953 4.390 1.00 89.31 95 TYR A N 1
ATOM 781 C CA . TYR A 1 95 ? -4.663 9.882 4.755 1.00 89.31 95 TYR A CA 1
ATOM 782 C C . TYR A 1 95 ? -3.779 9.864 3.496 1.00 89.31 95 TYR A C 1
ATOM 784 O O . TYR A 1 95 ? -3.103 8.881 3.194 1.00 89.31 95 TYR A O 1
ATOM 792 N N . LEU A 1 96 ? -3.793 10.959 2.729 1.00 89.56 96 LEU A N 1
ATOM 793 C CA . LEU A 1 96 ? -3.208 11.008 1.378 1.00 89.56 96 LEU A CA 1
ATOM 794 C C . LEU A 1 96 ? -1.686 10.777 1.346 1.00 89.56 96 LEU A C 1
ATOM 796 O O . LEU A 1 96 ? -1.182 10.115 0.443 1.00 89.56 96 LEU A O 1
ATOM 800 N N . ILE A 1 97 ? -0.950 11.293 2.337 1.00 88.75 97 ILE A N 1
ATOM 801 C CA . ILE A 1 97 ? 0.510 11.105 2.436 1.00 88.75 97 ILE A CA 1
ATOM 802 C C . ILE A 1 97 ? 0.850 9.634 2.702 1.00 88.75 97 ILE A C 1
ATOM 804 O O . ILE A 1 97 ? 1.758 9.089 2.076 1.00 88.75 97 ILE A O 1
ATOM 808 N N . VAL A 1 98 ? 0.096 8.993 3.597 1.00 91.25 98 VAL A N 1
ATOM 809 C CA . VAL A 1 98 ? 0.258 7.573 3.942 1.00 91.25 98 VAL A CA 1
ATOM 810 C C . VAL A 1 98 ? -0.091 6.702 2.736 1.00 91.25 98 VAL A C 1
ATOM 812 O O . VAL A 1 98 ? 0.691 5.840 2.350 1.00 91.25 98 VAL A O 1
ATOM 815 N N . SER A 1 99 ? -1.202 7.004 2.058 1.00 93.62 99 SER A N 1
ATOM 816 C CA . SER A 1 99 ? -1.586 6.330 0.816 1.00 93.62 99 SER A CA 1
ATOM 817 C C . SER A 1 99 ? -0.472 6.378 -0.227 1.00 93.62 99 SER A C 1
ATOM 819 O O . SER A 1 99 ? -0.092 5.355 -0.790 1.00 93.62 99 SER A O 1
ATOM 821 N N . LEU A 1 100 ? 0.133 7.548 -0.433 1.00 91.88 100 LEU A N 1
ATOM 822 C CA . LEU A 1 100 ? 1.220 7.697 -1.389 1.00 91.88 100 LEU A CA 1
ATOM 823 C C . LEU A 1 100 ? 2.493 6.939 -0.990 1.00 91.88 100 LEU A C 1
ATOM 825 O O . LEU A 1 100 ? 3.200 6.439 -1.866 1.00 91.88 100 LEU A O 1
ATOM 829 N N . ALA A 1 101 ? 2.788 6.841 0.307 1.00 90.56 101 ALA A N 1
ATOM 830 C CA . ALA A 1 101 ? 3.886 6.017 0.792 1.00 90.56 101 ALA A CA 1
ATOM 831 C C . ALA A 1 101 ? 3.634 4.533 0.487 1.00 90.56 101 ALA A C 1
ATOM 833 O O . ALA A 1 101 ? 4.512 3.866 -0.052 1.00 90.56 101 ALA A O 1
ATOM 834 N N . TYR A 1 102 ? 2.411 4.045 0.694 1.00 94.19 102 TYR A N 1
ATOM 835 C CA . TYR A 1 102 ? 2.037 2.687 0.310 1.00 94.19 102 TYR A CA 1
ATOM 836 C C . TYR A 1 102 ? 2.097 2.433 -1.201 1.00 94.19 102 TYR A C 1
ATOM 838 O O . TYR A 1 102 ? 2.595 1.392 -1.622 1.00 94.19 102 TYR A O 1
ATOM 846 N N . ILE A 1 103 ? 1.677 3.386 -2.037 1.00 93.94 103 ILE A N 1
ATOM 847 C CA . ILE A 1 103 ? 1.839 3.292 -3.500 1.00 93.94 103 ILE A CA 1
ATOM 848 C C . ILE A 1 103 ? 3.324 3.164 -3.873 1.00 93.94 103 ILE A C 1
ATOM 850 O O . ILE A 1 103 ? 3.685 2.379 -4.751 1.00 93.94 103 ILE A O 1
ATOM 854 N N . PHE A 1 104 ? 4.188 3.942 -3.217 1.00 89.56 104 PHE A N 1
ATOM 855 C CA . PHE A 1 104 ? 5.629 3.897 -3.445 1.00 89.56 104 PHE A CA 1
ATOM 856 C C . PHE A 1 104 ? 6.221 2.531 -3.077 1.00 89.56 104 PHE A C 1
ATOM 858 O O . PHE A 1 104 ? 6.937 1.947 -3.892 1.00 89.56 104 PHE A O 1
ATOM 865 N N . GLU A 1 105 ? 5.890 2.008 -1.892 1.00 86.81 105 GLU A N 1
ATOM 866 C CA . GLU A 1 105 ? 6.343 0.685 -1.447 1.00 86.81 105 GLU A CA 1
ATOM 867 C C . GLU A 1 105 ? 5.814 -0.429 -2.351 1.00 86.81 105 GLU A C 1
ATOM 869 O O . GLU A 1 105 ? 6.567 -1.319 -2.735 1.00 86.81 105 GLU A O 1
ATOM 874 N N . SER A 1 106 ? 4.557 -0.337 -2.784 1.00 91.88 106 SER A N 1
ATOM 875 C CA . SER A 1 106 ? 3.973 -1.290 -3.723 1.00 91.88 106 SER A CA 1
ATOM 876 C C . SER A 1 106 ? 4.750 -1.367 -5.038 1.00 91.88 106 SER A C 1
ATOM 878 O O . SER A 1 106 ? 5.150 -2.452 -5.461 1.00 91.88 106 SER A O 1
ATOM 880 N N . LEU A 1 107 ? 5.013 -0.218 -5.674 1.00 88.19 107 LEU A N 1
ATOM 881 C CA . LEU A 1 107 ? 5.754 -0.194 -6.932 1.00 88.19 107 LEU A CA 1
ATOM 882 C C . LEU A 1 107 ? 7.178 -0.734 -6.745 1.00 88.19 107 LEU A C 1
ATOM 884 O O . LEU A 1 107 ? 7.669 -1.459 -7.610 1.00 88.19 107 LEU A O 1
ATOM 888 N N . ARG A 1 108 ? 7.827 -0.404 -5.621 1.00 83.94 108 ARG A N 1
ATOM 889 C CA . ARG A 1 108 ? 9.159 -0.911 -5.269 1.00 83.94 108 ARG A CA 1
ATOM 890 C C . ARG A 1 108 ? 9.157 -2.435 -5.138 1.00 83.94 108 ARG A C 1
ATOM 892 O O . ARG A 1 108 ? 9.980 -3.082 -5.780 1.00 83.94 108 ARG A O 1
ATOM 899 N N . GLU A 1 109 ? 8.236 -2.995 -4.357 1.00 83.75 109 GLU A N 1
ATOM 900 C CA . GLU A 1 109 ? 8.115 -4.443 -4.149 1.00 83.75 109 GLU A CA 1
ATOM 901 C C . GLU A 1 109 ? 7.764 -5.187 -5.440 1.00 83.75 109 GLU A C 1
ATOM 903 O O . GLU A 1 109 ? 8.379 -6.205 -5.733 1.00 83.75 109 GLU A O 1
ATOM 908 N N . TYR A 1 110 ? 6.848 -4.664 -6.264 1.00 87.06 110 TYR A N 1
ATOM 909 C CA . TYR A 1 110 ? 6.512 -5.283 -7.552 1.00 87.06 110 TYR A CA 1
ATOM 910 C C . TYR A 1 110 ? 7.734 -5.361 -8.466 1.00 87.06 110 TYR A C 1
ATOM 912 O O . TYR A 1 110 ? 8.011 -6.393 -9.079 1.00 87.06 110 TYR A O 1
ATOM 920 N N . CYS A 1 111 ? 8.489 -4.265 -8.541 1.00 79.88 111 CYS A N 1
ATOM 921 C CA . CYS A 1 111 ? 9.711 -4.235 -9.322 1.00 79.88 111 CYS A CA 1
ATOM 922 C C . CYS A 1 111 ? 10.738 -5.221 -8.774 1.00 79.88 111 CYS A C 1
ATOM 924 O O . CYS A 1 111 ? 11.341 -5.944 -9.554 1.00 79.88 111 CYS A O 1
ATOM 926 N N . ALA A 1 112 ? 10.932 -5.273 -7.455 1.00 75.25 112 ALA A N 1
ATOM 927 C CA . ALA A 1 112 ? 11.868 -6.205 -6.840 1.00 75.25 112 ALA A CA 1
ATOM 928 C C . ALA A 1 112 ? 11.482 -7.664 -7.108 1.00 75.25 112 ALA A C 1
ATOM 930 O O . ALA A 1 112 ? 12.347 -8.445 -7.490 1.00 75.25 112 ALA A O 1
ATOM 931 N N . TYR A 1 113 ? 10.195 -7.991 -6.972 1.00 78.06 113 TYR A N 1
ATOM 932 C CA . TYR A 1 113 ? 9.626 -9.305 -7.258 1.00 78.06 113 TYR A CA 1
ATOM 933 C C . TYR A 1 113 ? 9.895 -9.720 -8.710 1.00 78.06 113 TYR A C 1
ATOM 935 O O . TYR A 1 113 ? 10.585 -10.703 -8.952 1.00 78.06 113 TYR A O 1
ATOM 943 N N . ARG A 1 114 ? 9.467 -8.905 -9.685 1.00 78.12 114 ARG A N 1
ATOM 944 C CA . ARG A 1 114 ? 9.622 -9.239 -11.110 1.00 78.12 114 ARG A CA 1
ATOM 945 C C . ARG A 1 114 ? 11.060 -9.164 -11.612 1.00 78.12 114 ARG A C 1
ATOM 947 O O . ARG A 1 114 ? 11.403 -9.859 -12.554 1.00 78.12 114 ARG A O 1
ATOM 954 N N . PHE A 1 115 ? 11.923 -8.334 -11.026 1.00 69.25 115 PHE A N 1
ATOM 955 C CA . PHE A 1 115 ? 13.344 -8.347 -11.386 1.00 69.25 115 PHE A CA 1
ATOM 956 C C . PHE A 1 115 ? 14.055 -9.606 -10.900 1.00 69.25 115 PHE A C 1
ATOM 958 O O . PHE A 1 115 ? 14.988 -10.042 -11.565 1.00 69.25 115 PHE A O 1
ATOM 965 N N . LEU A 1 116 ? 13.646 -10.175 -9.765 1.00 63.44 116 LEU A N 1
ATOM 966 C CA . LEU A 1 116 ? 14.217 -11.418 -9.246 1.00 63.44 116 LEU A CA 1
ATOM 967 C C . LEU A 1 116 ? 14.017 -12.563 -10.247 1.00 63.44 116 LEU A C 1
ATOM 969 O O . LEU A 1 116 ? 14.976 -13.273 -10.542 1.00 63.44 116 LEU A O 1
ATOM 973 N N . ASP A 1 117 ? 12.837 -12.626 -10.872 1.00 64.94 117 ASP A N 1
ATOM 974 C CA . ASP A 1 117 ? 12.516 -13.574 -11.951 1.00 64.94 117 ASP A CA 1
ATOM 975 C C . ASP A 1 117 ? 13.473 -13.459 -13.158 1.00 64.94 117 ASP A C 1
ATOM 977 O O . ASP A 1 117 ? 13.699 -14.425 -13.879 1.00 64.94 117 ASP A O 1
ATOM 981 N N . LEU A 1 118 ? 14.073 -12.283 -13.377 1.00 62.00 118 LEU A N 1
ATOM 982 C CA . LEU A 1 118 ? 14.992 -12.003 -14.493 1.00 62.00 118 LEU A CA 1
ATOM 983 C C . LEU A 1 118 ? 16.468 -12.163 -14.121 1.00 62.00 118 LEU A C 1
ATOM 985 O O . LEU A 1 118 ? 17.342 -12.096 -14.987 1.00 62.00 118 LEU A O 1
ATOM 989 N N . CYS A 1 119 ? 16.752 -12.268 -12.825 1.00 59.22 119 CYS A N 1
ATOM 990 C CA . CYS A 1 119 ? 18.086 -12.187 -12.242 1.00 59.22 119 CYS A CA 1
ATOM 991 C C . CYS A 1 119 ? 18.383 -13.417 -11.379 1.00 59.22 119 CYS A C 1
ATOM 993 O O . CYS A 1 119 ? 19.138 -13.300 -10.417 1.00 59.22 119 CYS A O 1
ATOM 995 N N . THR A 1 120 ? 17.794 -14.569 -11.712 1.00 57.62 120 THR A N 1
ATOM 996 C CA . THR A 1 120 ? 17.845 -15.823 -10.937 1.00 57.62 120 THR A CA 1
ATOM 997 C C . THR A 1 120 ? 19.258 -16.281 -10.569 1.00 57.62 120 THR A C 1
ATOM 999 O O . THR A 1 120 ? 19.426 -17.015 -9.603 1.00 57.62 120 THR A O 1
ATOM 1002 N N . ASP A 1 121 ? 20.273 -15.805 -11.293 1.00 61.84 121 ASP A N 1
ATOM 1003 C CA . ASP A 1 121 ? 21.683 -16.154 -11.093 1.00 61.84 121 ASP A CA 1
ATOM 1004 C C . ASP A 1 121 ? 22.453 -15.155 -10.202 1.00 61.84 121 ASP A C 1
ATOM 1006 O O . ASP A 1 121 ? 23.682 -15.219 -10.120 1.00 61.84 121 ASP A O 1
ATOM 1010 N N . ILE A 1 122 ? 21.775 -14.172 -9.595 1.00 59.78 122 ILE A N 1
ATOM 1011 C CA . ILE A 1 122 ? 22.404 -13.128 -8.774 1.00 59.78 122 ILE A CA 1
ATOM 1012 C C . ILE A 1 122 ? 22.107 -13.372 -7.301 1.00 59.78 122 ILE A C 1
ATOM 1014 O O . ILE A 1 122 ? 20.980 -13.205 -6.838 1.00 59.78 122 ILE A O 1
ATOM 1018 N N . ASP A 1 123 ? 23.164 -13.674 -6.554 1.00 62.50 123 ASP A N 1
ATOM 1019 C CA . ASP A 1 123 ? 23.095 -13.791 -5.106 1.00 62.50 123 ASP A CA 1
ATOM 1020 C C . ASP A 1 123 ? 23.206 -12.396 -4.465 1.00 62.50 123 ASP A C 1
ATOM 1022 O O . ASP A 1 123 ? 24.263 -11.752 -4.473 1.00 62.50 123 ASP A O 1
ATOM 1026 N N . PHE A 1 124 ? 22.082 -11.866 -3.976 1.00 66.25 124 PHE A N 1
ATOM 1027 C CA . PHE A 1 124 ? 22.055 -10.587 -3.270 1.00 66.25 124 PHE A CA 1
ATOM 1028 C C . PHE A 1 124 ? 22.374 -10.806 -1.794 1.00 66.25 124 PHE A C 1
ATOM 1030 O O . PHE A 1 124 ? 21.727 -11.602 -1.124 1.00 66.25 124 PHE A O 1
ATOM 1037 N N . LYS A 1 125 ? 23.307 -10.012 -1.259 1.00 68.94 125 LYS A N 1
ATOM 1038 C CA . LYS A 1 125 ? 23.707 -10.081 0.155 1.00 68.94 125 LYS A CA 1
ATOM 1039 C C . LYS A 1 125 ? 22.529 -9.933 1.132 1.00 68.94 125 LYS A C 1
ATOM 1041 O O . LYS A 1 125 ? 22.523 -10.577 2.175 1.00 68.94 125 LYS A O 1
ATOM 1046 N N . ASP A 1 126 ? 21.585 -9.044 0.821 1.00 70.56 126 ASP A N 1
ATOM 1047 C CA 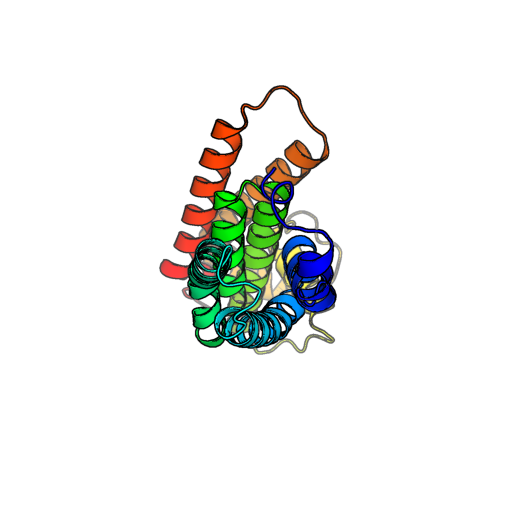. ASP A 1 126 ? 20.381 -8.787 1.613 1.00 70.56 126 ASP A CA 1
ATOM 1048 C C . ASP A 1 126 ? 19.282 -8.098 0.772 1.00 70.56 126 ASP A C 1
ATOM 1050 O O . ASP A 1 126 ? 19.507 -7.653 -0.363 1.00 70.56 126 ASP A O 1
ATOM 1054 N N . ASP A 1 127 ? 18.075 -7.986 1.342 1.00 65.94 127 ASP A N 1
ATOM 1055 C CA . ASP A 1 127 ? 16.919 -7.348 0.699 1.00 65.94 127 ASP A CA 1
ATOM 1056 C C . ASP A 1 127 ? 17.134 -5.856 0.406 1.00 65.94 127 ASP A C 1
ATOM 1058 O O . ASP A 1 127 ? 16.572 -5.324 -0.555 1.00 65.94 127 ASP A O 1
ATOM 1062 N N . TYR A 1 128 ? 17.947 -5.154 1.196 1.00 68.12 128 TYR A N 1
ATOM 1063 C CA . TYR A 1 128 ? 18.209 -3.730 0.994 1.00 68.12 128 TYR A CA 1
ATOM 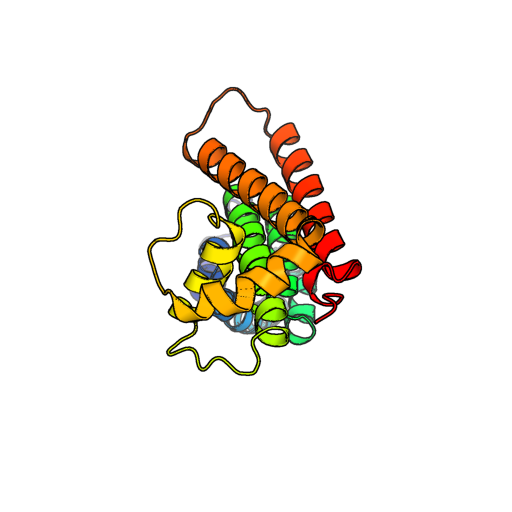1064 C C . TYR A 1 128 ? 19.092 -3.495 -0.238 1.00 68.12 128 TYR A C 1
ATOM 1066 O O . TYR A 1 128 ? 18.781 -2.647 -1.082 1.00 68.12 128 TYR A O 1
ATOM 1074 N N . ALA A 1 129 ? 20.160 -4.279 -0.385 1.00 65.88 129 ALA A N 1
ATOM 1075 C CA . ALA A 1 129 ? 21.040 -4.277 -1.546 1.00 65.88 129 ALA A CA 1
ATOM 1076 C C . ALA A 1 129 ? 20.267 -4.633 -2.823 1.00 65.88 129 ALA A C 1
ATOM 1078 O O . ALA A 1 129 ? 20.404 -3.946 -3.839 1.00 65.88 129 ALA A O 1
ATOM 1079 N N . LYS A 1 130 ? 19.388 -5.639 -2.742 1.00 65.81 130 LYS A N 1
ATOM 1080 C CA . LYS A 1 130 ? 18.477 -6.039 -3.822 1.00 65.81 130 LYS A CA 1
ATOM 1081 C C . LYS A 1 130 ? 17.582 -4.888 -4.271 1.00 65.81 130 LYS A C 1
ATOM 1083 O O . LYS A 1 130 ? 17.602 -4.487 -5.435 1.00 65.81 130 LYS A O 1
ATOM 1088 N N . ASN A 1 131 ? 16.849 -4.294 -3.333 1.00 65.56 131 ASN A N 1
ATOM 1089 C CA . ASN A 1 131 ? 15.954 -3.173 -3.610 1.00 65.56 131 ASN A CA 1
ATOM 1090 C C . ASN A 1 131 ? 16.695 -1.965 -4.183 1.00 65.56 131 ASN A C 1
ATOM 1092 O O . ASN A 1 131 ? 16.241 -1.346 -5.145 1.00 65.56 131 ASN A O 1
ATOM 1096 N N . THR A 1 132 ? 17.869 -1.659 -3.639 1.00 67.69 132 THR A N 1
ATOM 1097 C CA . THR A 1 132 ? 18.719 -0.575 -4.132 1.00 67.69 132 THR A CA 1
ATOM 1098 C C . THR A 1 132 ? 19.151 -0.827 -5.577 1.00 67.69 132 THR A C 1
ATOM 1100 O O . THR A 1 132 ? 19.049 0.073 -6.409 1.00 67.69 132 THR A O 1
ATOM 1103 N N . ALA A 1 133 ? 19.577 -2.045 -5.915 1.00 64.94 133 ALA A N 1
ATOM 1104 C CA . ALA A 1 133 ? 19.983 -2.408 -7.271 1.00 64.94 133 ALA A CA 1
ATOM 1105 C C . ALA A 1 133 ? 18.823 -2.304 -8.277 1.00 64.94 133 ALA A C 1
ATOM 1107 O O . ALA A 1 133 ? 18.980 -1.700 -9.344 1.00 64.94 133 ALA A O 1
ATOM 1108 N N . VAL A 1 134 ? 17.644 -2.820 -7.920 1.00 66.19 134 VAL A N 1
ATOM 1109 C CA . VAL A 1 134 ? 16.435 -2.770 -8.758 1.00 66.19 134 VAL A CA 1
ATOM 1110 C C . VAL A 1 134 ? 16.000 -1.326 -8.993 1.00 66.19 134 VAL A C 1
ATOM 1112 O O . VAL A 1 134 ? 15.867 -0.883 -10.137 1.00 66.19 134 VAL A O 1
ATOM 1115 N N . MET A 1 135 ? 15.873 -0.541 -7.924 1.00 66.69 135 MET A N 1
ATOM 1116 C CA . MET A 1 135 ? 15.430 0.849 -8.026 1.00 66.69 135 MET A CA 1
ATOM 1117 C C . MET A 1 135 ? 16.459 1.736 -8.730 1.00 66.69 135 MET A C 1
ATOM 1119 O O . MET A 1 135 ? 16.076 2.642 -9.471 1.00 66.69 135 MET A O 1
ATOM 1123 N N . ASN A 1 136 ? 17.758 1.466 -8.584 1.00 64.12 136 ASN A N 1
ATOM 1124 C CA . ASN A 1 136 ? 18.799 2.148 -9.356 1.00 64.12 136 ASN A CA 1
ATOM 1125 C C . ASN A 1 136 ? 18.723 1.810 -10.848 1.00 64.12 136 ASN A C 1
ATOM 1127 O O . ASN A 1 136 ? 18.868 2.707 -11.684 1.00 64.12 136 ASN A O 1
ATOM 1131 N N . THR A 1 137 ? 18.438 0.550 -11.185 1.00 62.25 137 THR A N 1
ATOM 1132 C CA . THR A 1 137 ? 18.251 0.112 -12.575 1.00 62.25 137 THR A CA 1
ATOM 1133 C C . THR A 1 137 ? 17.043 0.799 -13.213 1.00 62.25 137 THR A C 1
ATOM 1135 O O . THR A 1 137 ? 17.115 1.250 -14.358 1.00 62.25 137 THR A O 1
ATOM 1138 N N . ILE A 1 138 ? 15.964 0.979 -12.451 1.00 60.94 138 ILE A N 1
ATOM 1139 C CA . ILE A 1 138 ? 14.764 1.708 -12.882 1.00 60.94 138 ILE A CA 1
ATOM 1140 C C . ILE A 1 138 ? 15.033 3.218 -13.017 1.00 60.94 138 ILE A C 1
ATOM 1142 O O . ILE A 1 138 ? 14.559 3.845 -13.970 1.00 60.94 138 ILE A O 1
ATOM 1146 N N . ASN A 1 139 ? 15.817 3.813 -12.110 1.00 55.44 139 ASN A N 1
ATOM 1147 C CA . ASN A 1 139 ? 16.009 5.265 -12.027 1.00 55.44 139 ASN A CA 1
ATOM 1148 C C . ASN A 1 139 ? 17.078 5.843 -12.966 1.00 55.44 139 ASN A C 1
ATOM 1150 O O . ASN A 1 139 ? 16.852 6.911 -13.542 1.00 55.44 139 ASN A O 1
ATOM 1154 N N . ASN A 1 140 ? 18.241 5.199 -13.129 1.00 52.38 140 ASN A N 1
ATOM 1155 C CA . ASN A 1 140 ? 19.445 5.898 -13.604 1.00 52.38 140 ASN A CA 1
ATOM 1156 C C . ASN A 1 140 ? 20.414 5.049 -14.448 1.00 52.38 140 ASN A C 1
ATOM 1158 O O . ASN A 1 140 ? 21.572 4.863 -14.088 1.00 52.38 140 ASN A O 1
ATOM 1162 N N . PHE A 1 141 ? 20.023 4.637 -15.659 1.00 44.19 141 PHE A N 1
ATOM 1163 C CA . PHE A 1 141 ? 20.982 3.944 -16.536 1.00 44.19 141 PHE A CA 1
ATOM 1164 C C . PHE A 1 141 ? 22.016 4.864 -17.234 1.00 44.19 141 PHE A C 1
ATOM 1166 O O . PHE A 1 141 ? 23.089 4.410 -17.621 1.00 44.19 141 PHE A O 1
ATOM 1173 N N . ARG A 1 142 ? 21.752 6.172 -17.401 1.00 38.78 142 ARG A N 1
ATOM 1174 C CA . ARG A 1 142 ? 22.677 7.077 -18.132 1.00 38.78 142 ARG A CA 1
ATOM 1175 C C . ARG A 1 142 ? 23.948 7.462 -17.355 1.00 38.78 142 ARG A C 1
ATOM 1177 O O . ARG A 1 142 ? 24.882 7.950 -17.980 1.00 38.78 142 ARG A O 1
ATOM 1184 N N . GLN A 1 143 ? 23.993 7.263 -16.036 1.00 39.31 143 GLN A N 1
ATOM 1185 C CA . GLN A 1 143 ? 25.091 7.727 -15.166 1.00 39.31 143 GLN A CA 1
ATOM 1186 C C . GLN A 1 143 ? 25.561 6.684 -14.137 1.00 39.31 143 GLN A C 1
ATOM 1188 O O . GLN A 1 143 ? 26.276 7.034 -13.202 1.00 39.31 143 GLN A O 1
ATOM 1193 N N . ALA A 1 144 ? 25.192 5.408 -14.276 1.00 37.00 144 ALA A N 1
ATOM 1194 C CA . ALA A 1 144 ? 25.548 4.390 -13.292 1.00 37.00 144 ALA A CA 1
ATOM 1195 C C . ALA A 1 144 ? 27.055 4.048 -13.323 1.00 37.00 144 ALA A C 1
ATOM 1197 O O . ALA A 1 144 ? 27.490 3.096 -13.967 1.00 37.00 144 ALA A O 1
ATOM 1198 N N . LYS A 1 145 ? 27.860 4.836 -12.605 1.00 33.50 145 LYS A N 1
ATOM 1199 C CA . LYS A 1 145 ? 29.196 4.467 -12.125 1.00 33.50 145 LYS A CA 1
ATOM 1200 C C . LYS A 1 145 ? 29.067 3.826 -10.736 1.00 33.50 145 LYS A C 1
ATOM 1202 O O . LYS A 1 145 ? 29.538 4.395 -9.768 1.00 33.50 145 LYS A O 1
ATOM 1207 N N . PHE A 1 146 ? 28.391 2.685 -10.620 1.00 35.12 146 PHE A N 1
ATOM 1208 C CA . PHE A 1 146 ? 28.489 1.803 -9.447 1.00 35.12 146 PHE A CA 1
ATOM 1209 C C . PHE A 1 146 ? 28.036 0.390 -9.844 1.00 35.12 146 PHE A C 1
ATOM 1211 O O . PHE A 1 146 ? 26.984 0.245 -10.458 1.00 35.12 146 PHE A O 1
ATOM 1218 N N . GLY A 1 147 ? 28.845 -0.630 -9.526 1.00 36.78 147 GLY A N 1
ATOM 1219 C CA . GLY A 1 147 ? 28.525 -2.054 -9.733 1.00 36.78 147 GLY A CA 1
ATOM 1220 C C . GLY A 1 147 ? 28.557 -2.519 -11.195 1.00 36.78 147 GLY A C 1
ATOM 1221 O O . GLY A 1 147 ? 27.522 -2.757 -11.811 1.00 36.78 147 GLY A O 1
ATOM 1222 N N . ILE A 1 148 ? 29.757 -2.643 -11.765 1.00 40.47 148 ILE A N 1
ATOM 1223 C CA . ILE A 1 148 ? 29.995 -2.854 -13.203 1.00 40.47 148 ILE A CA 1
ATOM 1224 C C . ILE A 1 148 ? 29.467 -4.201 -13.742 1.00 40.47 148 ILE A C 1
ATOM 1226 O O . ILE A 1 148 ? 29.219 -4.293 -14.941 1.00 40.47 148 ILE A O 1
ATOM 1230 N N . GLU A 1 149 ? 29.250 -5.228 -12.921 1.00 43.00 149 GLU A N 1
ATOM 1231 C CA . GLU A 1 149 ? 28.896 -6.569 -13.425 1.00 43.0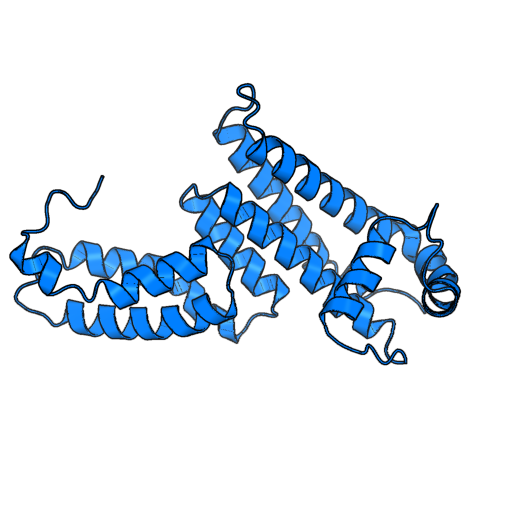0 149 GLU A CA 1
ATOM 1232 C C . GLU A 1 149 ? 27.391 -6.816 -13.566 1.00 43.00 149 GLU A C 1
ATOM 1234 O O . GLU A 1 149 ? 26.946 -7.218 -14.643 1.00 43.00 149 GLU A O 1
ATOM 1239 N N . ILE A 1 150 ? 26.601 -6.478 -12.541 1.00 46.25 150 ILE A N 1
ATOM 1240 C CA . ILE A 1 150 ? 25.132 -6.593 -12.547 1.00 46.25 150 ILE A CA 1
ATOM 1241 C C . ILE A 1 150 ? 24.567 -5.781 -13.728 1.00 46.25 150 ILE A C 1
ATOM 1243 O O . ILE A 1 150 ? 23.926 -6.311 -14.635 1.00 46.25 150 ILE A O 1
ATOM 1247 N N . LEU A 1 151 ? 24.943 -4.503 -13.843 1.00 49.62 151 LEU A N 1
ATOM 1248 C CA . LEU A 1 151 ? 24.461 -3.628 -14.918 1.00 49.62 151 LEU A CA 1
ATOM 1249 C C . LEU A 1 151 ? 24.913 -4.045 -16.328 1.00 49.62 151 LEU A C 1
ATOM 1251 O O . LEU A 1 151 ? 24.225 -3.709 -17.289 1.00 49.62 151 LEU A O 1
ATOM 1255 N N . LYS A 1 152 ? 26.042 -4.752 -16.496 1.00 49.03 152 LYS A N 1
ATOM 1256 C CA . LYS A 1 152 ? 26.527 -5.192 -17.821 1.00 49.03 152 LYS A CA 1
ATOM 1257 C C . LYS A 1 152 ? 25.653 -6.298 -18.414 1.00 49.03 152 LYS A C 1
ATOM 1259 O O . LYS A 1 152 ? 25.290 -6.178 -19.582 1.00 49.03 152 LYS A O 1
ATOM 1264 N N . LYS A 1 153 ? 25.263 -7.309 -17.626 1.00 52.19 153 LYS A N 1
ATOM 1265 C CA . LYS A 1 153 ? 24.301 -8.342 -18.059 1.00 52.19 153 LYS A CA 1
ATOM 1266 C C . LYS A 1 153 ? 22.896 -7.747 -18.258 1.00 52.19 153 LYS A C 1
ATOM 1268 O O . LYS A 1 153 ? 22.236 -8.042 -19.251 1.00 52.19 153 LYS A O 1
ATOM 1273 N N . HIS A 1 154 ? 22.486 -6.793 -17.415 1.00 56.75 154 HIS A N 1
ATOM 1274 C CA . HIS A 1 154 ? 21.183 -6.123 -17.547 1.00 56.75 154 HIS A CA 1
ATOM 1275 C C . HIS A 1 154 ? 21.090 -5.086 -18.672 1.00 56.75 154 HIS A C 1
ATOM 1277 O O . HIS A 1 15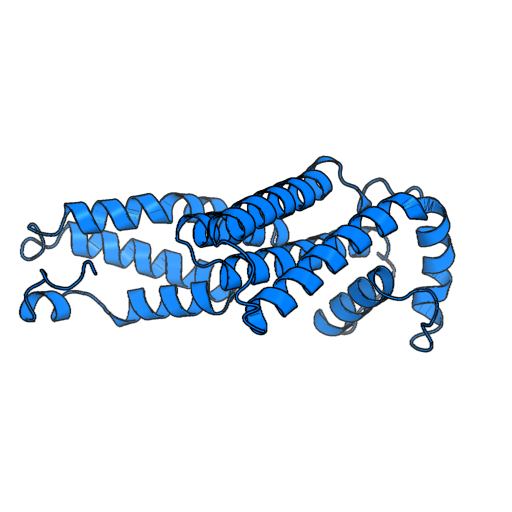4 ? 19.974 -4.722 -19.042 1.00 56.75 154 HIS A O 1
ATOM 1283 N N . LYS A 1 155 ? 22.204 -4.629 -19.273 1.00 58.75 155 LYS A N 1
ATOM 1284 C CA . LYS A 1 155 ? 22.145 -3.782 -20.484 1.00 58.75 155 LYS A CA 1
ATOM 1285 C C . LYS A 1 155 ? 21.336 -4.454 -21.587 1.00 58.75 155 LYS A C 1
ATOM 1287 O O . LYS A 1 155 ? 20.518 -3.781 -22.207 1.00 58.75 155 LYS A O 1
ATOM 1292 N N . GLY A 1 156 ? 21.550 -5.754 -21.809 1.00 61.94 156 GLY A N 1
ATOM 1293 C CA . GLY A 1 156 ? 20.828 -6.528 -22.821 1.00 61.94 156 GLY A CA 1
ATOM 1294 C C . GLY A 1 156 ? 19.339 -6.642 -22.499 1.00 61.94 156 GLY A C 1
ATOM 1295 O O . GLY A 1 156 ? 18.506 -6.290 -23.331 1.00 61.94 156 GLY A O 1
ATOM 1296 N N . ILE A 1 157 ? 19.012 -7.027 -21.262 1.00 64.56 157 ILE A N 1
ATOM 1297 C CA . ILE A 1 157 ? 17.629 -7.159 -20.774 1.00 64.56 157 ILE A CA 1
ATOM 1298 C C . ILE A 1 157 ? 16.878 -5.825 -20.882 1.00 64.56 157 ILE A C 1
ATOM 1300 O O . ILE A 1 157 ? 15.788 -5.764 -21.447 1.00 64.56 157 ILE A O 1
ATOM 1304 N N . TYR A 1 158 ? 17.481 -4.728 -20.422 1.00 64.75 158 TYR A N 1
ATOM 1305 C CA . TYR A 1 158 ? 16.888 -3.398 -20.534 1.00 64.75 158 TYR A CA 1
ATOM 1306 C C . TYR A 1 158 ? 16.701 -2.964 -21.989 1.00 64.75 158 TYR A C 1
ATOM 1308 O O . TYR A 1 158 ? 15.669 -2.395 -22.329 1.00 64.75 158 TYR A O 1
ATOM 1316 N N . GLN A 1 159 ? 17.696 -3.173 -22.858 1.00 66.75 159 GLN A N 1
ATOM 1317 C CA . GLN A 1 159 ? 17.593 -2.757 -24.259 1.00 66.75 159 GLN A CA 1
ATOM 1318 C C . GLN A 1 159 ? 16.465 -3.489 -24.987 1.00 66.75 159 GLN A C 1
ATOM 1320 O O . GLN A 1 159 ? 15.719 -2.834 -25.716 1.00 66.75 159 GLN A O 1
ATOM 1325 N N . LYS A 1 160 ? 16.307 -4.794 -24.739 1.00 69.38 160 LYS A N 1
ATOM 1326 C CA . LYS A 1 160 ? 15.219 -5.613 -25.289 1.00 69.38 160 LYS A CA 1
ATOM 1327 C C . LYS A 1 160 ? 13.836 -5.196 -24.767 1.00 69.38 160 LYS A C 1
ATOM 1329 O O . LYS A 1 160 ? 12.876 -5.254 -25.521 1.00 69.38 160 LYS A O 1
ATOM 1334 N N . ASN A 1 161 ? 13.751 -4.690 -23.532 1.00 69.88 161 ASN A N 1
ATOM 1335 C CA . ASN A 1 161 ? 12.486 -4.408 -22.827 1.00 69.88 161 ASN A CA 1
ATOM 1336 C C . ASN A 1 161 ? 12.370 -2.932 -22.410 1.00 69.88 161 ASN A C 1
ATOM 1338 O O . ASN A 1 161 ? 11.863 -2.546 -21.356 1.00 69.88 161 ASN A O 1
ATOM 1342 N N . LYS A 1 162 ? 12.932 -2.047 -23.232 1.00 72.81 162 LYS A N 1
ATOM 1343 C CA . LYS A 1 162 ? 13.098 -0.624 -22.910 1.00 72.81 162 LYS A CA 1
ATOM 1344 C C . LYS A 1 162 ? 11.765 0.085 -22.664 1.00 72.81 162 LYS A C 1
ATOM 1346 O O . LYS A 1 162 ? 11.734 1.100 -21.962 1.00 72.81 162 LYS A O 1
ATOM 1351 N N . THR A 1 163 ? 10.691 -0.385 -23.287 1.00 78.56 163 THR A N 1
ATOM 1352 C CA . THR A 1 163 ? 9.356 0.219 -23.212 1.00 78.56 163 THR A CA 1
ATOM 1353 C C . THR A 1 163 ? 8.739 -0.006 -21.835 1.00 78.56 163 THR A C 1
ATOM 1355 O O . THR A 1 163 ? 8.273 0.945 -21.203 1.00 78.56 163 THR A O 1
ATOM 1358 N N . GLU A 1 164 ? 8.851 -1.225 -21.330 1.00 79.44 164 GLU A N 1
ATOM 1359 C CA . GLU A 1 164 ? 8.347 -1.720 -20.054 1.00 79.44 164 GLU A CA 1
ATOM 1360 C C . GLU A 1 164 ? 9.022 -0.968 -18.903 1.00 79.44 164 GLU A C 1
ATOM 1362 O O . GLU A 1 164 ? 8.369 -0.304 -18.093 1.00 79.44 164 GLU A O 1
ATOM 1367 N N . PHE A 1 165 ? 10.357 -0.924 -18.914 1.00 76.00 165 PHE A N 1
ATOM 1368 C CA . PHE A 1 165 ? 11.133 -0.184 -17.918 1.00 76.00 165 PHE A CA 1
ATOM 1369 C C . PHE A 1 165 ? 10.852 1.325 -17.965 1.00 76.00 165 PHE A C 1
ATOM 1371 O O . PHE A 1 165 ? 10.817 1.992 -16.929 1.00 76.00 165 PHE A O 1
ATOM 1378 N N . LYS A 1 166 ? 10.626 1.905 -19.155 1.00 78.69 166 LYS A N 1
ATOM 1379 C CA . LYS A 1 166 ? 10.218 3.316 -19.276 1.00 78.69 166 LYS A CA 1
ATOM 1380 C C . LYS A 1 166 ? 8.835 3.565 -18.676 1.00 78.69 166 LYS A C 1
ATOM 1382 O O . LYS A 1 166 ? 8.639 4.637 -18.100 1.00 78.69 166 LYS A O 1
ATOM 1387 N N . ARG A 1 167 ? 7.888 2.631 -18.821 1.00 83.69 167 ARG A N 1
ATOM 1388 C CA . ARG A 1 167 ? 6.535 2.730 -18.249 1.00 83.69 167 ARG A CA 1
ATOM 1389 C C . ARG A 1 167 ? 6.613 2.775 -16.721 1.00 83.69 167 ARG A C 1
ATOM 1391 O O . ARG A 1 167 ? 6.111 3.727 -16.125 1.00 83.69 167 ARG A O 1
ATOM 1398 N N . VAL A 1 168 ? 7.356 1.844 -16.121 1.00 83.25 168 VAL A N 1
ATOM 1399 C CA . VAL A 1 168 ? 7.627 1.792 -14.673 1.00 83.25 168 VAL A CA 1
ATOM 1400 C C . VAL A 1 168 ? 8.315 3.071 -14.188 1.00 83.25 168 VAL A C 1
ATOM 1402 O O . VAL A 1 168 ? 7.837 3.726 -13.263 1.00 83.25 168 VAL A O 1
ATOM 1405 N N . ARG A 1 169 ? 9.395 3.499 -14.856 1.00 82.00 169 ARG A N 1
ATOM 1406 C CA . ARG A 1 169 ? 10.145 4.709 -14.481 1.00 82.00 169 ARG A CA 1
ATOM 1407 C C . ARG A 1 169 ? 9.283 5.971 -14.504 1.00 82.00 169 ARG A C 1
ATOM 1409 O O . ARG A 1 169 ? 9.386 6.798 -13.602 1.00 82.00 169 ARG A O 1
ATOM 1416 N N . LYS A 1 170 ? 8.443 6.149 -15.530 1.00 85.00 170 LYS A N 1
ATOM 1417 C CA . LYS A 1 170 ? 7.530 7.302 -15.612 1.00 85.00 170 LYS A CA 1
ATOM 1418 C C . LYS A 1 170 ? 6.580 7.343 -14.416 1.00 85.00 170 LYS A C 1
ATOM 1420 O O . LYS A 1 170 ? 6.346 8.420 -13.872 1.00 85.00 170 LYS A O 1
ATOM 1425 N N . LEU A 1 171 ? 6.054 6.187 -14.013 1.00 86.81 171 LEU A N 1
ATOM 1426 C CA . LEU A 1 171 ? 5.146 6.084 -12.876 1.00 86.81 171 LEU A CA 1
ATOM 1427 C C . LEU A 1 171 ? 5.868 6.357 -11.552 1.00 86.81 171 LEU A C 1
ATOM 1429 O O . LEU A 1 171 ? 5.382 7.153 -10.752 1.00 86.81 171 LEU A O 1
ATOM 1433 N N . TYR A 1 172 ? 7.069 5.804 -11.375 1.00 84.94 172 TYR A N 1
ATOM 1434 C CA . TYR A 1 172 ? 7.921 6.082 -10.219 1.00 84.94 172 TYR A CA 1
ATOM 1435 C C . TYR A 1 172 ? 8.225 7.579 -10.061 1.00 84.94 172 TYR A C 1
ATOM 1437 O O . TYR A 1 172 ? 8.042 8.150 -8.987 1.00 84.94 172 TYR A O 1
ATOM 1445 N N . GLU A 1 173 ? 8.630 8.250 -11.142 1.00 83.38 173 GLU A N 1
ATOM 1446 C CA . GLU A 1 173 ? 8.885 9.693 -11.123 1.00 83.38 173 GLU A CA 1
ATOM 1447 C C . GLU A 1 173 ? 7.616 10.501 -10.819 1.00 83.38 173 GLU A C 1
ATOM 1449 O O . GLU A 1 173 ? 7.685 11.501 -10.102 1.00 83.38 173 GLU A O 1
ATOM 1454 N N . LYS A 1 174 ? 6.444 10.062 -11.306 1.00 86.62 174 LYS A N 1
ATOM 1455 C CA . LYS A 1 174 ? 5.155 10.688 -10.968 1.00 86.62 174 LYS A CA 1
ATOM 1456 C C . LYS A 1 174 ? 4.879 10.593 -9.462 1.00 86.62 174 LYS A C 1
ATOM 1458 O O . LYS A 1 174 ? 4.616 11.618 -8.833 1.00 86.62 174 LYS A O 1
ATOM 1463 N N . ILE A 1 175 ? 5.016 9.400 -8.879 1.00 87.69 175 ILE A N 1
ATOM 1464 C CA . ILE A 1 175 ? 4.843 9.145 -7.437 1.00 87.69 175 ILE A CA 1
ATOM 1465 C C . ILE A 1 175 ? 5.819 9.999 -6.618 1.00 87.69 175 ILE A C 1
ATOM 1467 O O . ILE A 1 175 ? 5.409 10.724 -5.711 1.00 87.69 175 ILE A O 1
ATOM 1471 N N . ARG A 1 176 ? 7.112 9.977 -6.968 1.00 82.94 176 ARG A N 1
ATOM 1472 C CA . ARG A 1 176 ? 8.165 10.729 -6.272 1.00 82.94 176 ARG A CA 1
ATOM 1473 C C . ARG A 1 176 ? 7.908 12.235 -6.293 1.00 82.94 176 ARG A C 1
ATOM 1475 O O . ARG A 1 176 ? 8.004 12.882 -5.249 1.00 82.94 176 ARG A O 1
ATOM 1482 N N . LYS A 1 177 ? 7.570 12.800 -7.457 1.00 83.69 177 LYS A N 1
ATOM 1483 C CA . LYS A 1 177 ? 7.236 14.227 -7.587 1.00 83.69 177 LYS A CA 1
ATOM 1484 C C . LYS A 1 177 ? 6.034 14.592 -6.728 1.00 83.69 177 LYS A C 1
ATOM 1486 O O . LYS A 1 177 ? 6.084 15.604 -6.034 1.00 83.69 177 LYS A O 1
ATOM 1491 N N . ARG A 1 178 ? 4.990 13.758 -6.723 1.00 84.44 178 ARG A N 1
ATOM 1492 C CA . ARG A 1 178 ? 3.798 13.999 -5.906 1.00 84.44 178 ARG A CA 1
ATOM 1493 C C . ARG A 1 178 ? 4.103 13.935 -4.413 1.00 84.44 178 ARG A C 1
ATOM 1495 O O . ARG A 1 178 ? 3.627 14.789 -3.674 1.00 84.44 178 ARG A O 1
ATOM 1502 N N . ARG A 1 179 ? 4.958 13.005 -3.982 1.00 79.81 179 ARG A N 1
ATOM 1503 C CA . ARG A 1 179 ? 5.372 12.875 -2.576 1.00 79.81 179 ARG A CA 1
ATOM 1504 C C . ARG A 1 179 ? 6.096 14.124 -2.111 1.00 79.81 179 ARG A C 1
ATOM 1506 O O . ARG A 1 179 ? 5.770 14.662 -1.061 1.00 79.81 179 ARG A O 1
ATOM 1513 N N . ASN A 1 180 ? 7.026 14.612 -2.926 1.00 74.88 180 ASN A N 1
ATOM 1514 C CA . ASN A 1 180 ? 7.746 15.844 -2.635 1.00 74.88 180 ASN A CA 1
ATOM 1515 C C . ASN A 1 180 ? 6.797 17.057 -2.629 1.00 74.88 180 ASN A C 1
ATOM 1517 O O . ASN A 1 180 ? 6.881 17.883 -1.729 1.00 74.88 180 ASN A O 1
ATOM 1521 N N . ALA A 1 181 ? 5.856 17.146 -3.575 1.00 79.25 181 ALA A N 1
ATOM 1522 C CA . ALA A 1 181 ? 4.879 18.236 -3.613 1.00 79.25 181 ALA A CA 1
ATOM 1523 C C . ALA A 1 181 ? 3.966 18.266 -2.372 1.00 79.25 181 ALA A C 1
ATOM 1525 O O . ALA A 1 181 ? 3.689 19.344 -1.850 1.00 79.25 181 ALA A O 1
ATOM 1526 N N . LEU A 1 182 ? 3.531 17.098 -1.881 1.00 77.06 182 LEU A N 1
ATOM 1527 C CA . LEU A 1 182 ? 2.733 16.987 -0.656 1.00 77.06 182 LEU A CA 1
ATOM 1528 C C . LEU A 1 182 ? 3.551 17.278 0.607 1.00 77.06 182 LEU A C 1
ATOM 1530 O O . LEU A 1 182 ? 3.043 17.925 1.516 1.00 77.06 182 LEU A O 1
ATOM 1534 N N . ALA A 1 183 ? 4.813 16.843 0.658 1.00 71.19 183 ALA A N 1
ATOM 1535 C CA . ALA A 1 183 ? 5.703 17.103 1.790 1.00 71.19 183 ALA A CA 1
ATOM 1536 C C . ALA A 1 183 ? 6.069 18.590 1.936 1.00 71.19 183 ALA A C 1
ATOM 1538 O O . ALA A 1 183 ? 6.291 19.059 3.047 1.00 71.19 183 ALA A O 1
ATOM 1539 N N . HIS A 1 184 ? 6.116 19.334 0.827 1.00 68.00 184 HIS A N 1
ATOM 1540 C CA . HIS A 1 184 ? 6.488 20.750 0.813 1.00 68.00 184 HIS A CA 1
ATOM 1541 C C . HIS A 1 184 ? 5.296 21.722 0.831 1.00 68.00 184 HIS A C 1
ATOM 1543 O O . HIS A 1 184 ? 5.517 22.911 0.638 1.00 68.00 184 HIS A O 1
ATOM 1549 N N . ILE A 1 185 ? 4.065 21.239 1.074 1.00 55.44 185 ILE A N 1
ATOM 1550 C CA . ILE A 1 185 ? 2.818 22.031 1.161 1.00 55.44 185 ILE A CA 1
ATOM 1551 C C . ILE A 1 185 ? 2.807 23.178 0.134 1.00 55.44 185 ILE A C 1
ATOM 1553 O O . ILE A 1 185 ? 2.778 24.356 0.481 1.00 55.44 185 ILE A O 1
ATOM 1557 N N . ASN A 1 186 ? 2.836 22.848 -1.159 1.00 53.03 186 ASN A N 1
ATOM 1558 C CA . ASN A 1 186 ? 2.445 23.845 -2.152 1.00 53.03 186 ASN A CA 1
ATOM 1559 C C . ASN A 1 186 ? 0.929 24.055 -2.021 1.00 53.03 186 ASN A C 1
ATOM 1561 O O . ASN A 1 186 ? 0.135 23.201 -2.412 1.00 53.03 186 ASN A O 1
ATOM 1565 N N . THR A 1 187 ? 0.542 25.202 -1.466 1.00 52.66 187 THR A N 1
ATOM 1566 C CA . THR A 1 187 ? -0.831 25.671 -1.190 1.00 52.66 187 THR A CA 1
ATOM 1567 C C . THR A 1 187 ? -1.730 25.814 -2.425 1.00 52.66 187 THR A C 1
ATOM 1569 O O . THR A 1 187 ? -2.875 26.235 -2.303 1.00 52.66 187 THR A O 1
ATOM 1572 N N . SER A 1 188 ? -1.248 25.461 -3.618 1.00 55.47 188 SER A N 1
ATOM 1573 C CA . SER A 1 188 ? -1.942 25.670 -4.891 1.00 55.47 188 SER A CA 1
ATOM 1574 C C . SER A 1 188 ? -2.761 24.476 -5.392 1.00 55.47 188 SER A C 1
ATOM 1576 O O . SER A 1 188 ? -3.484 24.620 -6.373 1.00 55.47 188 SER A O 1
ATOM 1578 N N . SER A 1 189 ? -2.654 23.295 -4.773 1.00 62.75 189 SER A N 1
ATOM 1579 C CA . SER A 1 189 ? -3.381 22.095 -5.223 1.00 62.75 189 SER A CA 1
ATOM 1580 C C . SER A 1 189 ? -4.641 21.862 -4.389 1.00 62.75 189 SER A C 1
ATOM 1582 O O . SER A 1 189 ? -4.547 21.691 -3.175 1.00 62.75 189 SER A O 1
ATOM 1584 N N . ASN A 1 190 ? -5.811 21.799 -5.032 1.00 75.50 190 ASN A N 1
ATOM 1585 C CA . ASN A 1 190 ? -7.059 21.420 -4.368 1.00 75.50 190 ASN A CA 1
ATOM 1586 C C . ASN A 1 190 ? -6.966 19.969 -3.849 1.00 75.50 190 ASN A C 1
ATOM 1588 O O . ASN A 1 190 ? -6.418 19.087 -4.515 1.00 75.50 190 ASN A O 1
ATOM 1592 N N . PHE A 1 191 ? -7.506 19.714 -2.656 1.00 77.81 191 PHE A N 1
ATOM 1593 C CA . PHE A 1 191 ? -7.518 18.399 -2.011 1.00 77.81 191 PHE A CA 1
ATOM 1594 C C . PHE A 1 191 ? -8.157 17.315 -2.896 1.00 77.81 191 PHE A C 1
ATOM 1596 O O . PHE A 1 191 ? -7.622 16.210 -3.010 1.00 77.81 191 PHE A O 1
ATOM 1603 N N . GLU A 1 192 ? -9.254 17.645 -3.581 1.00 82.69 192 GLU A N 1
ATOM 1604 C CA . GLU A 1 192 ? -9.933 16.714 -4.492 1.00 82.69 192 GLU A CA 1
ATOM 1605 C C . GLU A 1 192 ? -9.084 16.367 -5.722 1.00 82.69 192 GLU A C 1
ATOM 1607 O O . GLU A 1 192 ? -9.055 15.212 -6.152 1.00 82.69 192 GLU A O 1
ATOM 1612 N N . ASP A 1 193 ? -8.298 17.318 -6.233 1.00 83.56 193 ASP A N 1
ATOM 1613 C CA . ASP A 1 193 ? -7.379 17.063 -7.347 1.00 83.56 193 ASP A CA 1
ATOM 1614 C C . ASP A 1 193 ? -6.250 16.111 -6.933 1.00 83.56 193 ASP A C 1
ATOM 1616 O O . ASP A 1 193 ? -5.796 15.282 -7.726 1.00 83.56 193 ASP A O 1
ATOM 1620 N N . ILE A 1 194 ? -5.798 16.189 -5.676 1.00 83.44 194 ILE A N 1
ATOM 1621 C CA . ILE A 1 194 ? -4.813 15.252 -5.125 1.00 83.44 194 ILE A CA 1
ATOM 1622 C C . ILE A 1 194 ? -5.418 13.852 -5.034 1.00 83.44 194 ILE A C 1
ATOM 1624 O O . ILE A 1 194 ? -4.785 12.888 -5.463 1.00 83.44 194 ILE A O 1
ATOM 1628 N N . LYS A 1 195 ? -6.643 13.728 -4.515 1.00 88.00 195 LYS A N 1
ATOM 1629 C CA . LYS A 1 195 ? -7.329 12.438 -4.381 1.00 88.00 195 LYS A CA 1
ATOM 1630 C C . LYS A 1 195 ? -7.592 11.787 -5.740 1.00 88.00 195 LYS A C 1
ATOM 1632 O O . LYS A 1 195 ? -7.349 10.591 -5.900 1.00 88.00 195 LYS A O 1
ATOM 1637 N N . LYS A 1 196 ? -8.020 12.571 -6.734 1.00 89.50 196 LYS A N 1
ATOM 1638 C CA . LYS A 1 196 ? -8.195 12.108 -8.116 1.00 89.50 196 LYS A CA 1
ATOM 1639 C C . LYS A 1 196 ? -6.880 11.609 -8.712 1.00 89.50 196 LYS A C 1
ATOM 1641 O O . LYS A 1 196 ? -6.830 10.505 -9.243 1.00 89.50 196 LYS A O 1
ATOM 1646 N N . ASP A 1 197 ? -5.810 12.384 -8.583 1.00 88.69 197 ASP A N 1
ATOM 1647 C CA . ASP A 1 197 ? -4.502 11.994 -9.109 1.00 88.69 197 ASP A CA 1
ATOM 1648 C C . ASP A 1 197 ? -3.942 10.736 -8.428 1.00 88.69 197 ASP A C 1
ATOM 1650 O O . ASP A 1 197 ? -3.358 9.891 -9.102 1.00 88.69 197 ASP A O 1
ATOM 1654 N N . LEU A 1 198 ? -4.146 10.572 -7.115 1.00 90.81 198 LEU A N 1
ATOM 1655 C CA . LEU A 1 198 ? -3.772 9.345 -6.407 1.00 90.81 198 LEU A CA 1
ATOM 1656 C C . LEU A 1 198 ? -4.549 8.135 -6.925 1.00 90.81 198 LEU A C 1
ATOM 1658 O O . LEU A 1 198 ? -3.939 7.094 -7.153 1.00 90.81 198 LEU A O 1
ATOM 1662 N N . ARG A 1 199 ? -5.855 8.277 -7.183 1.00 93.88 199 ARG A N 1
ATOM 1663 C CA . ARG A 1 199 ? -6.662 7.214 -7.797 1.00 93.88 199 ARG A CA 1
ATOM 1664 C C . ARG A 1 199 ? -6.107 6.811 -9.165 1.00 93.88 199 ARG A C 1
ATOM 1666 O O . ARG A 1 199 ? -5.858 5.633 -9.386 1.00 93.88 199 ARG A O 1
ATOM 1673 N N . GLU A 1 200 ? -5.802 7.781 -10.027 1.00 94.19 200 GLU A N 1
ATOM 1674 C CA . GLU A 1 200 ? -5.189 7.509 -11.335 1.00 94.19 200 GLU A CA 1
ATOM 1675 C C . GLU A 1 200 ? -3.806 6.847 -11.220 1.00 94.19 200 GLU A C 1
ATOM 1677 O O . GLU A 1 200 ? -3.396 6.088 -12.098 1.00 94.19 200 GLU A O 1
ATOM 1682 N N . ILE A 1 201 ? -3.027 7.181 -10.186 1.00 94.19 201 ILE A N 1
ATOM 1683 C CA . ILE A 1 201 ? -1.734 6.538 -9.932 1.00 94.19 201 ILE A CA 1
ATOM 1684 C C . ILE A 1 201 ? -1.947 5.086 -9.498 1.00 94.19 201 ILE A C 1
ATOM 1686 O O . ILE A 1 201 ? -1.260 4.219 -10.031 1.00 94.19 201 ILE A O 1
ATOM 1690 N N . ILE A 1 202 ? -2.882 4.825 -8.580 1.00 94.94 202 ILE A N 1
ATOM 1691 C CA . ILE A 1 202 ? -3.229 3.471 -8.128 1.00 94.94 202 ILE A CA 1
ATOM 1692 C C . ILE A 1 202 ? -3.638 2.610 -9.324 1.00 94.94 202 ILE A C 1
ATOM 1694 O O . ILE A 1 202 ? -3.024 1.573 -9.545 1.00 94.94 202 ILE A O 1
ATOM 1698 N N . GLU A 1 203 ? -4.577 3.082 -10.148 1.00 95.00 203 GLU A N 1
ATOM 1699 C CA . GLU A 1 203 ? -5.037 2.370 -11.351 1.00 95.00 203 GLU A CA 1
ATOM 1700 C C . GLU A 1 203 ? -3.879 2.055 -12.309 1.00 95.00 203 GLU A C 1
ATOM 1702 O O . GLU A 1 203 ? -3.790 0.965 -12.868 1.00 95.00 203 GLU A O 1
ATOM 1707 N N . LYS A 1 204 ? -2.938 2.993 -12.478 1.00 93.62 204 LYS A N 1
ATOM 1708 C CA . LYS A 1 204 ? -1.755 2.775 -13.321 1.00 93.62 204 LYS A CA 1
ATOM 1709 C C . LYS A 1 204 ? -0.781 1.767 -12.730 1.00 93.62 204 LYS A C 1
ATOM 1711 O O . LYS A 1 204 ? -0.129 1.083 -13.513 1.00 93.62 204 LYS A O 1
ATOM 1716 N N . VAL A 1 205 ? -0.634 1.717 -11.404 1.00 92.62 205 VAL A N 1
ATOM 1717 C CA . VAL A 1 205 ? 0.206 0.723 -10.721 1.00 92.62 205 VAL A CA 1
ATOM 1718 C C . VAL A 1 205 ? -0.427 -0.659 -10.854 1.00 92.62 205 VAL A C 1
ATOM 1720 O O . VAL A 1 205 ? 0.256 -1.578 -11.288 1.00 92.62 205 VAL A O 1
ATOM 1723 N N . GLU A 1 206 ? -1.725 -0.789 -10.583 1.00 92.38 206 GLU A N 1
ATOM 1724 C CA . GLU A 1 206 ? -2.464 -2.048 -10.754 1.00 92.38 206 GLU A CA 1
ATOM 1725 C C . GLU A 1 206 ? -2.412 -2.543 -12.199 1.00 92.38 206 GLU A C 1
ATOM 1727 O O . GLU A 1 206 ? -2.078 -3.698 -12.437 1.00 92.38 206 GLU A O 1
ATOM 1732 N N . GLY A 1 207 ? -2.567 -1.645 -13.175 1.00 91.88 207 GLY A N 1
ATOM 1733 C CA . GLY A 1 207 ? -2.402 -1.998 -14.582 1.00 91.88 207 GLY A CA 1
ATOM 1734 C C . GLY A 1 207 ? -1.000 -2.510 -14.944 1.00 91.88 207 GLY A C 1
ATOM 1735 O O . GLY A 1 207 ? -0.858 -3.203 -15.942 1.00 91.88 207 GLY A O 1
ATOM 1736 N N . LEU A 1 208 ? 0.059 -2.211 -14.172 1.00 88.25 208 LEU A N 1
ATOM 1737 C CA . LEU A 1 208 ? 1.360 -2.873 -14.371 1.00 88.25 208 LEU A CA 1
ATOM 1738 C C . LEU A 1 208 ? 1.335 -4.332 -13.909 1.00 88.25 208 LEU A C 1
ATOM 1740 O O . LEU A 1 208 ? 2.039 -5.164 -14.486 1.00 88.25 208 LEU A O 1
ATOM 1744 N N . PHE A 1 209 ? 0.580 -4.614 -12.847 1.00 89.94 209 PHE A N 1
ATOM 1745 C CA . PHE A 1 209 ? 0.466 -5.942 -12.257 1.00 89.94 209 PHE A CA 1
ATOM 1746 C C . PHE A 1 209 ? -0.303 -6.851 -13.205 1.00 89.94 209 PHE A C 1
ATOM 1748 O O . PHE A 1 209 ? 0.222 -7.900 -13.565 1.00 89.94 209 PHE A O 1
ATOM 1755 N N . ASP A 1 210 ? -1.460 -6.383 -13.676 1.00 86.62 210 ASP A N 1
ATOM 1756 C CA . ASP A 1 210 ? -2.364 -7.128 -14.556 1.00 86.62 210 ASP A CA 1
ATOM 1757 C C . ASP A 1 210 ? -1.743 -7.395 -15.935 1.00 86.62 210 ASP A C 1
ATOM 1759 O O . ASP A 1 210 ? -1.817 -8.503 -16.463 1.00 86.62 210 ASP A O 1
ATOM 1763 N N . ASP A 1 211 ? -1.063 -6.396 -16.511 1.00 83.88 211 ASP A N 1
ATOM 1764 C CA . ASP A 1 211 ? -0.370 -6.549 -17.797 1.00 83.88 211 ASP A CA 1
ATOM 1765 C C . ASP A 1 211 ? 0.905 -7.404 -17.685 1.00 83.88 211 ASP A C 1
ATOM 1767 O O . ASP A 1 211 ? 1.466 -7.823 -18.706 1.00 83.88 211 ASP A O 1
ATOM 1771 N N . GLU A 1 212 ? 1.379 -7.629 -16.457 1.00 82.62 212 GLU A N 1
ATOM 1772 C CA . GLU A 1 212 ? 2.650 -8.267 -16.127 1.00 82.62 212 GLU A CA 1
ATOM 1773 C C . GLU A 1 212 ? 3.852 -7.629 -16.847 1.00 82.62 212 GLU A C 1
ATOM 1775 O O . GLU A 1 212 ? 4.707 -8.313 -17.414 1.00 82.62 212 GLU A O 1
ATOM 1780 N N . VAL A 1 213 ? 3.930 -6.293 -16.819 1.00 71.56 213 VAL A N 1
ATOM 1781 C CA . VAL A 1 213 ? 4.864 -5.471 -17.621 1.00 71.56 213 VAL A CA 1
ATOM 1782 C C . VAL A 1 213 ? 6.339 -5.875 -17.485 1.00 71.56 213 VAL A C 1
ATOM 1784 O O . VAL A 1 213 ? 7.113 -5.627 -18.400 1.00 71.56 213 VAL A O 1
ATOM 1787 N N . LEU A 1 214 ? 6.753 -6.506 -16.386 1.00 69.88 214 LEU A N 1
ATOM 1788 C CA . LEU A 1 214 ? 8.124 -7.003 -16.204 1.00 69.88 214 LEU A CA 1
ATOM 1789 C C . LEU A 1 214 ? 8.255 -8.537 -16.219 1.00 69.88 214 LEU A C 1
ATOM 1791 O O . LEU A 1 214 ? 9.375 -9.030 -16.179 1.00 69.88 214 LEU A O 1
ATOM 1795 N N . ALA A 1 215 ? 7.156 -9.293 -16.298 1.00 67.31 215 ALA A N 1
ATOM 1796 C CA . ALA A 1 215 ? 7.206 -10.758 -16.384 1.00 67.31 215 ALA A CA 1
ATOM 1797 C C . ALA A 1 215 ? 7.354 -11.251 -17.831 1.00 67.31 215 ALA A C 1
ATOM 1799 O O . ALA A 1 215 ? 7.985 -12.271 -18.083 1.00 67.31 215 ALA A O 1
ATOM 1800 N N . LYS A 1 216 ? 6.816 -10.505 -18.806 1.00 58.62 216 LYS A N 1
ATOM 1801 C CA . LYS A 1 216 ? 6.860 -10.847 -20.243 1.00 58.62 216 LYS A CA 1
ATOM 1802 C C . LYS A 1 216 ? 8.166 -10.433 -20.926 1.00 58.62 216 LYS A C 1
ATOM 1804 O O . LYS A 1 216 ? 8.187 -10.111 -22.112 1.00 58.62 216 LYS A O 1
ATOM 1809 N N . ILE A 1 217 ? 9.253 -10.392 -20.166 1.00 60.97 217 ILE A N 1
ATOM 1810 C CA . ILE A 1 217 ? 10.555 -9.991 -20.674 1.00 60.97 217 ILE A CA 1
ATOM 1811 C C . ILE A 1 217 ? 11.171 -11.166 -21.431 1.00 60.97 217 ILE A C 1
ATOM 1813 O O . ILE A 1 217 ? 11.468 -12.210 -20.860 1.00 60.97 217 ILE A O 1
ATOM 1817 N N . ILE A 1 218 ? 11.361 -10.983 -22.737 1.00 56.41 218 ILE A N 1
ATOM 1818 C CA . ILE A 1 218 ? 11.978 -11.993 -23.599 1.00 56.41 218 ILE A CA 1
ATOM 1819 C C . ILE A 1 218 ? 13.496 -11.943 -23.365 1.00 56.41 218 ILE A C 1
ATOM 1821 O O . ILE A 1 218 ? 14.155 -10.964 -23.744 1.00 56.41 218 ILE A O 1
ATOM 1825 N N . VAL A 1 219 ? 14.030 -12.972 -22.697 1.00 54.47 219 VAL A N 1
ATOM 1826 C CA . VAL A 1 219 ? 15.470 -13.164 -22.428 1.00 54.47 219 VAL A CA 1
ATOM 1827 C C . VAL A 1 219 ? 16.194 -13.622 -23.686 1.00 54.47 219 VAL A C 1
ATOM 1829 O O . VAL A 1 219 ? 15.704 -14.539 -24.372 1.00 54.47 219 VAL A O 1
#

Secondary structure (DSSP, 8-state):
-TTTTS-HHHHTTS-HHHHHHHHHHHHHT-HHHHHHHHHHHHHHHHHHHH-GGGGGGHHHHHHHHHHHGGGGGGGGS-HHHHHHHHHHHHHHTT-HHHHHHHHHHHHHHHHHHHHHHH-TT---SSHHHHHHHHHHHHH-TTS--S-HHHHHHHHHHHHHTHHHHHHHHHHHHHHHHHHHHHHTT-TTS-HHHHHHHHHHHHHHHHHHHHTTTTTS---

Radius of gyration: 21.17 Å; chains: 1; bounding box: 54×42×58 Å